Protein AF-A0A6B3IFT2-F1 (afdb_monomer)

pLDDT: mean 95.87, std 3.56, range [61.88, 98.75]

Foldseek 3Di:
DPDPQDAQVVPVVVCCVVCVVVVVPDDDDDGAFQLHDPNVNQDQDDPVLVLVLLQQDPDDPDPVSVVVNVVSVVNSVVSSCVRPVVRVVQRDLLNSLVVVVVVCVVVPHQADAEEAEDVRQVSVVSNCVVCVSRHDHYHYYNHDDPVDDPVRSVVVVVVVLVVLLLVLLQVLLVCPPVQLADDNHSVRSVVSVVVLLVVLCVPWFDEPDNHTCHSSNLVVVSSVLSVDPVSSVVNSVQSNCVVVRYNHD

Mean predicted aligned error: 3.5 Å

Structure (mmCIF, N/CA/C/O backbone):
data_AF-A0A6B3IFT2-F1
#
_entry.id   AF-A0A6B3IFT2-F1
#
loop_
_atom_site.group_PDB
_atom_site.id
_atom_site.type_symbol
_atom_site.label_atom_id
_atom_site.label_alt_id
_atom_site.label_comp_id
_atom_site.label_asym_id
_atom_site.label_entity_id
_atom_site.label_seq_id
_atom_site.pdbx_PDB_ins_code
_atom_site.Cartn_x
_atom_site.Cartn_y
_atom_site.Cartn_z
_atom_site.occupancy
_atom_site.B_iso_or_equiv
_atom_site.auth_seq_id
_atom_site.auth_comp_id
_atom_site.auth_asym_id
_atom_site.auth_atom_id
_atom_site.pdbx_PDB_model_num
ATOM 1 N N . PHE A 1 1 ? -11.058 -3.572 6.715 1.00 61.88 1 PHE A N 1
ATOM 2 C CA . PHE A 1 1 ? -9.726 -4.113 6.366 1.00 61.88 1 PHE A CA 1
ATOM 3 C C . PHE A 1 1 ? -8.811 -2.958 5.957 1.00 61.88 1 PHE A C 1
ATOM 5 O O . PHE A 1 1 ? -9.293 -1.832 5.959 1.00 61.88 1 PHE A O 1
ATOM 12 N N . GLY A 1 2 ? -7.512 -3.203 5.754 1.00 78.44 2 GLY A N 1
ATOM 13 C CA . GLY A 1 2 ? -6.468 -2.170 5.669 1.00 78.44 2 GLY A CA 1
ATOM 14 C C . GLY A 1 2 ? -6.293 -1.481 4.311 1.00 78.44 2 GLY A C 1
ATOM 15 O O . GLY A 1 2 ? -7.005 -1.760 3.357 1.00 78.44 2 GLY A O 1
ATOM 16 N N . GLY A 1 3 ? -5.317 -0.579 4.277 1.00 81.50 3 GLY A N 1
ATOM 17 C CA . GLY A 1 3 ? -4.906 0.274 3.167 1.00 81.50 3 GLY A CA 1
ATOM 18 C C . GLY A 1 3 ? -3.722 1.120 3.654 1.00 81.50 3 GLY A C 1
ATOM 19 O O . GLY A 1 3 ? -2.591 0.694 3.437 1.00 81.50 3 GLY A O 1
ATOM 20 N N . PRO A 1 4 ? -3.949 2.190 4.454 1.00 91.62 4 PRO A N 1
ATOM 21 C CA . PRO A 1 4 ? -5.235 2.818 4.821 1.00 91.62 4 PRO A CA 1
ATOM 22 C C . PRO A 1 4 ? -5.992 3.410 3.616 1.00 91.62 4 PRO A C 1
ATOM 24 O O . PRO A 1 4 ? -5.466 3.447 2.514 1.00 91.62 4 PRO A O 1
ATOM 27 N N . GLY A 1 5 ? -7.247 3.837 3.814 1.00 93.69 5 GLY A N 1
ATOM 28 C CA . GLY A 1 5 ? -8.069 4.466 2.762 1.00 93.69 5 GLY A CA 1
ATOM 29 C C . GLY A 1 5 ? -9.010 3.523 1.997 1.00 93.69 5 GLY A C 1
ATOM 30 O O . GLY A 1 5 ? -9.884 3.986 1.272 1.00 93.69 5 GLY A O 1
ATOM 31 N N . ALA A 1 6 ? -8.905 2.206 2.196 1.00 93.94 6 ALA A N 1
ATOM 32 C CA . ALA A 1 6 ? -9.818 1.245 1.581 1.00 93.94 6 ALA A CA 1
ATOM 33 C C . ALA A 1 6 ? -11.180 1.194 2.301 1.00 93.94 6 ALA A C 1
ATOM 35 O O . ALA A 1 6 ? -11.255 1.160 3.533 1.00 93.94 6 ALA A O 1
ATOM 36 N N . SER A 1 7 ? -12.268 1.113 1.529 1.00 95.88 7 SER A N 1
ATOM 37 C CA . SER A 1 7 ? -13.627 0.975 2.067 1.00 95.88 7 SER A CA 1
ATOM 38 C C . SER A 1 7 ? -13.875 -0.439 2.595 1.00 95.88 7 SER A C 1
ATOM 40 O O . SER A 1 7 ? -13.944 -1.406 1.831 1.00 95.88 7 SER A O 1
ATOM 42 N N . GLY A 1 8 ? -14.084 -0.576 3.906 1.00 94.69 8 GLY A N 1
ATOM 43 C CA . GLY A 1 8 ? -14.495 -1.847 4.502 1.00 94.69 8 GLY A CA 1
ATOM 44 C C . GLY A 1 8 ? -15.898 -2.270 4.064 1.00 94.69 8 GLY A C 1
ATOM 45 O O . GLY A 1 8 ? -16.152 -3.464 3.895 1.00 94.69 8 GLY A O 1
ATOM 46 N N . VAL A 1 9 ? -16.785 -1.299 3.813 1.00 95.38 9 VAL A N 1
ATOM 47 C CA . VAL A 1 9 ? -18.158 -1.544 3.341 1.00 95.38 9 VAL A CA 1
ATOM 48 C C . VAL A 1 9 ? -18.167 -2.137 1.933 1.00 95.38 9 VAL A C 1
ATOM 50 O O . VAL A 1 9 ? -18.918 -3.078 1.681 1.00 95.38 9 VAL A O 1
ATOM 53 N N . ALA A 1 10 ? -17.336 -1.620 1.026 1.00 93.50 10 ALA A N 1
ATOM 54 C CA . ALA A 1 10 ? -17.212 -2.155 -0.328 1.00 93.50 10 ALA A CA 1
ATOM 55 C C . ALA A 1 10 ? -16.459 -3.496 -0.358 1.00 93.50 10 ALA A C 1
ATOM 57 O O . ALA A 1 10 ? -16.776 -4.357 -1.174 1.00 93.50 10 ALA A O 1
ATOM 58 N N . THR A 1 11 ? -15.498 -3.687 0.551 1.00 92.69 11 THR A N 1
ATOM 59 C CA . THR A 1 11 ? -14.609 -4.859 0.555 1.00 92.69 11 THR A CA 1
ATOM 60 C C . THR A 1 11 ? -15.250 -6.110 1.161 1.00 92.69 11 THR A C 1
ATOM 62 O O . THR A 1 11 ? -15.138 -7.191 0.589 1.00 92.69 11 THR A O 1
ATOM 65 N N . LEU A 1 12 ? -15.928 -6.010 2.315 1.00 94.25 12 LEU A N 1
ATOM 66 C CA . LEU A 1 12 ? -16.431 -7.190 3.041 1.00 94.25 12 LEU A CA 1
ATOM 67 C C . LEU A 1 12 ? -17.325 -8.125 2.193 1.00 94.25 12 LEU A C 1
ATOM 69 O O . LEU A 1 12 ? -17.160 -9.340 2.320 1.00 94.25 12 LEU A O 1
ATOM 73 N N . PRO A 1 13 ? -18.234 -7.630 1.325 1.00 93.44 13 PRO A N 1
ATOM 74 C CA . PRO A 1 13 ? -19.065 -8.499 0.492 1.00 93.44 13 PRO A CA 1
ATOM 75 C C . PRO A 1 13 ? -18.273 -9.454 -0.411 1.00 93.44 13 PRO A C 1
ATOM 77 O O . PRO A 1 13 ? -18.726 -10.580 -0.618 1.00 93.44 13 PRO A O 1
ATOM 80 N N . ALA A 1 14 ? -17.095 -9.049 -0.900 1.00 90.69 14 ALA A N 1
ATOM 81 C CA . ALA A 1 14 ? -16.255 -9.881 -1.766 1.00 90.69 14 ALA A CA 1
ATOM 82 C C . ALA A 1 14 ? -15.732 -11.142 -1.051 1.00 90.69 14 ALA A C 1
ATOM 84 O O . ALA A 1 14 ? -15.606 -12.190 -1.673 1.00 90.69 14 ALA A O 1
ATOM 85 N N . PHE A 1 15 ? -15.532 -11.071 0.269 1.00 88.50 15 PHE A N 1
ATOM 86 C CA . PHE A 1 15 ? -15.074 -12.188 1.108 1.00 88.50 15 PHE A CA 1
ATOM 87 C C . PHE A 1 15 ? -16.223 -12.955 1.781 1.00 88.50 15 PHE A C 1
ATOM 89 O O . PHE A 1 15 ? -16.009 -13.799 2.654 1.00 88.50 15 PHE A O 1
ATOM 96 N N . GLY A 1 16 ? -17.476 -12.665 1.414 1.00 88.19 16 GLY A N 1
ATOM 97 C CA . GLY A 1 16 ? -18.647 -13.242 2.073 1.00 88.19 16 GLY A CA 1
ATOM 98 C C . GLY A 1 16 ? -18.699 -14.774 2.018 1.00 88.19 16 GLY A C 1
ATOM 99 O O . GLY A 1 16 ? -19.209 -15.375 2.965 1.00 88.19 16 GLY A O 1
ATOM 100 N N . ALA A 1 17 ? -18.161 -15.369 0.943 1.00 91.81 17 ALA A N 1
ATOM 101 C CA . ALA A 1 17 ? -18.040 -16.817 0.745 1.00 91.81 17 ALA A CA 1
ATOM 102 C C . ALA A 1 17 ? -16.951 -17.450 1.640 1.00 91.81 17 ALA A C 1
ATOM 104 O O . ALA A 1 17 ? -17.133 -18.515 2.234 1.00 91.81 17 ALA A O 1
ATOM 105 N N . ASP A 1 18 ? -15.817 -16.765 1.788 1.00 91.81 18 ASP A N 1
ATOM 106 C CA . ASP A 1 18 ? -14.693 -17.240 2.603 1.00 91.81 18 ASP A CA 1
ATOM 107 C C . ASP A 1 18 ? -15.045 -17.250 4.098 1.00 91.81 18 ASP A C 1
ATOM 109 O O . ASP A 1 18 ? -14.542 -18.060 4.882 1.00 91.81 18 ASP A O 1
ATOM 113 N N . TYR A 1 19 ? -15.979 -16.384 4.503 1.00 92.38 19 TYR A N 1
ATOM 114 C CA . TYR A 1 19 ? -16.437 -16.249 5.886 1.00 92.38 19 TYR A CA 1
ATOM 115 C C . TYR A 1 19 ? -17.746 -16.990 6.188 1.00 92.38 19 TYR A C 1
ATOM 117 O O . TYR A 1 19 ? -18.346 -16.780 7.247 1.00 92.38 19 TYR A O 1
ATOM 125 N N . ASP A 1 20 ? -18.155 -17.930 5.331 1.00 93.56 20 ASP A N 1
ATOM 126 C CA . ASP A 1 20 ? -19.388 -18.716 5.461 1.00 93.56 20 ASP A CA 1
ATOM 127 C C . ASP A 1 20 ? -19.574 -19.363 6.825 1.00 93.56 20 ASP A C 1
ATOM 129 O O . ASP A 1 20 ? -20.655 -19.344 7.417 1.00 93.56 20 ASP A O 1
ATOM 133 N N . LYS A 1 21 ? -18.492 -19.945 7.333 1.00 94.56 21 LYS A N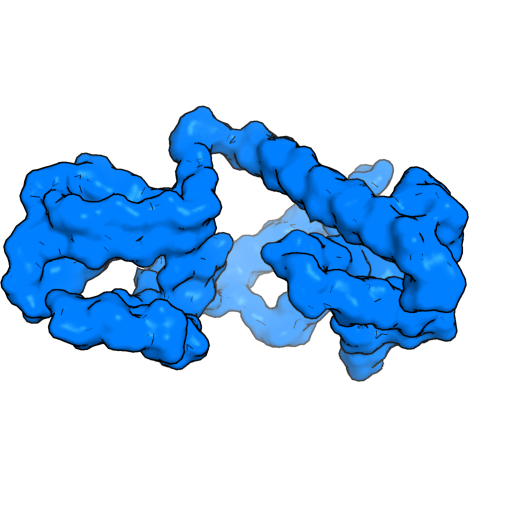 1
ATOM 134 C CA . LYS A 1 21 ? -18.488 -20.606 8.633 1.00 94.56 21 LYS A CA 1
ATOM 135 C C . LYS A 1 21 ? -18.495 -19.589 9.768 1.00 94.56 21 LYS A C 1
ATOM 137 O O . LYS A 1 21 ? -19.128 -19.836 10.794 1.00 94.56 21 LYS A O 1
ATOM 142 N N . LEU A 1 22 ? -17.824 -18.451 9.590 1.00 91.94 22 LEU A N 1
ATOM 143 C CA . LEU A 1 22 ? -17.740 -17.398 10.598 1.00 91.94 22 LEU A CA 1
ATOM 144 C C . LEU A 1 22 ? -19.111 -16.755 10.830 1.00 91.94 22 LEU A C 1
ATOM 146 O O . LEU A 1 22 ? -19.528 -16.637 11.985 1.00 91.94 22 LEU A O 1
ATOM 150 N N . ARG A 1 23 ? -19.868 -16.482 9.757 1.00 92.25 23 ARG A N 1
ATOM 151 C CA . ARG A 1 23 ? -21.226 -15.919 9.861 1.00 92.25 23 ARG A CA 1
ATOM 152 C C . ARG A 1 23 ? -22.250 -16.813 10.561 1.00 92.25 23 ARG A C 1
ATOM 154 O O . ARG A 1 23 ? -23.329 -16.359 10.908 1.00 92.25 23 ARG A O 1
ATOM 161 N N . THR A 1 24 ? -21.936 -18.091 10.796 1.00 95.75 24 THR A N 1
ATOM 162 C CA . THR A 1 24 ? -22.809 -18.959 11.610 1.00 95.75 24 THR A CA 1
ATOM 163 C C . THR A 1 24 ? -22.757 -18.622 13.102 1.00 95.75 24 THR A C 1
ATOM 165 O O . THR A 1 24 ? -23.597 -19.100 13.863 1.00 95.75 24 THR A O 1
ATOM 168 N N . ARG A 1 25 ? -21.751 -17.852 13.541 1.00 95.06 25 ARG A N 1
ATOM 169 C CA . ARG A 1 25 ? -21.481 -17.550 14.957 1.00 95.06 25 ARG A CA 1
ATOM 170 C C . ARG A 1 25 ? -21.298 -16.066 15.259 1.00 95.06 25 ARG A C 1
ATOM 172 O O . ARG A 1 25 ? -21.384 -15.717 16.432 1.00 95.06 25 ARG A O 1
ATOM 179 N N . TYR A 1 26 ? -21.016 -15.249 14.249 1.00 94.56 26 TYR A N 1
ATOM 180 C CA . TYR A 1 26 ? -20.799 -13.813 14.377 1.00 94.56 26 TYR A CA 1
ATOM 181 C C . TYR A 1 26 ? -21.566 -13.073 13.294 1.00 94.56 26 TYR A C 1
ATOM 183 O O . TYR A 1 26 ? -21.616 -13.535 12.154 1.00 94.56 26 TYR A O 1
ATOM 191 N N . ASP A 1 27 ? -22.057 -11.889 13.629 1.00 95.38 27 ASP A N 1
ATOM 192 C CA . ASP A 1 27 ? -22.437 -10.920 12.614 1.00 95.38 27 ASP A CA 1
ATOM 193 C C . ASP A 1 27 ? -21.157 -10.370 11.975 1.00 95.38 27 ASP A C 1
ATOM 195 O O . ASP A 1 27 ? -20.216 -9.968 12.665 1.00 95.38 27 ASP A O 1
ATOM 199 N N . LEU A 1 28 ? -21.088 -10.394 10.644 1.00 95.06 28 LEU A N 1
ATOM 200 C CA . LEU A 1 28 ? -19.948 -9.842 9.917 1.00 95.06 28 LEU A CA 1
ATOM 201 C C . LEU A 1 28 ? -20.186 -8.350 9.704 1.00 95.06 28 LEU A C 1
ATOM 203 O O . LEU A 1 28 ? -21.029 -7.960 8.898 1.00 95.06 28 LEU A O 1
ATOM 207 N N . VAL A 1 29 ? -19.433 -7.525 10.427 1.00 95.75 29 VAL A N 1
ATOM 208 C CA . VAL A 1 29 ? -19.540 -6.067 10.360 1.00 95.75 29 VAL A CA 1
ATOM 209 C C . VAL A 1 29 ? -18.222 -5.480 9.874 1.00 95.75 29 VAL A C 1
ATOM 211 O O . VAL A 1 29 ? -17.152 -5.782 10.399 1.00 95.75 29 VAL A O 1
ATOM 214 N N . SER A 1 30 ? -18.307 -4.606 8.874 1.00 95.44 30 SER A N 1
ATOM 215 C CA . SER A 1 30 ? -17.214 -3.729 8.464 1.00 95.44 30 SER A CA 1
ATOM 216 C C . SER A 1 30 ? -17.717 -2.296 8.359 1.00 95.44 30 SER A C 1
ATOM 218 O O . SER A 1 30 ? -18.921 -2.045 8.409 1.00 95.44 30 SER A O 1
ATOM 220 N N . PHE A 1 31 ? -16.791 -1.356 8.239 1.00 96.69 31 PHE A N 1
ATOM 221 C CA . PHE A 1 31 ? -17.087 0.065 8.156 1.00 96.69 31 PHE A CA 1
ATOM 222 C C . PHE A 1 31 ? -16.043 0.774 7.306 1.00 96.69 31 PHE A C 1
ATOM 224 O O . PHE A 1 31 ? -14.942 0.260 7.095 1.00 96.69 31 PHE A O 1
ATOM 231 N N . ASP A 1 32 ? -16.405 1.967 6.855 1.00 97.69 32 ASP A N 1
ATOM 232 C CA . ASP A 1 32 ? -15.457 2.919 6.304 1.00 97.69 32 ASP A CA 1
ATOM 233 C C . ASP A 1 32 ? -14.969 3.799 7.463 1.00 97.69 32 ASP A C 1
ATOM 235 O O . ASP A 1 32 ? -15.806 4.442 8.113 1.00 97.69 32 ASP A O 1
ATOM 239 N N . PRO A 1 33 ? -13.661 3.814 7.787 1.00 97.25 33 PRO A N 1
ATOM 240 C CA . PRO A 1 33 ? -13.129 4.732 8.787 1.00 97.25 33 PRO A CA 1
ATOM 241 C C . PRO A 1 33 ? -13.455 6.189 8.450 1.00 97.25 33 PRO A C 1
ATOM 243 O O . PRO A 1 33 ? -13.690 6.536 7.297 1.00 97.25 33 PRO A O 1
ATOM 246 N N . ARG A 1 34 ? -13.453 7.063 9.458 1.00 96.38 34 ARG A N 1
ATOM 247 C CA . ARG A 1 34 ? -13.548 8.516 9.245 1.00 96.38 34 ARG A CA 1
ATOM 248 C C . ARG A 1 34 ? -12.572 8.976 8.149 1.00 96.38 34 ARG A C 1
ATOM 250 O O . ARG A 1 34 ? -11.408 8.577 8.173 1.00 96.38 34 ARG A O 1
ATOM 257 N N . GLY A 1 35 ? -13.027 9.803 7.212 1.00 95.75 35 GLY A N 1
ATOM 258 C CA . GLY A 1 35 ? -12.186 10.239 6.094 1.00 95.75 35 GLY A CA 1
ATOM 259 C C . GLY A 1 35 ? -12.080 9.231 4.946 1.00 95.75 35 GLY A C 1
ATOM 260 O O . GLY A 1 35 ? -11.260 9.431 4.055 1.00 95.75 35 GLY A O 1
ATOM 261 N N . VAL A 1 36 ? -12.868 8.148 4.947 1.00 96.88 36 VAL A N 1
ATOM 262 C CA . VAL A 1 36 ? -12.817 7.086 3.929 1.00 96.88 36 VAL A CA 1
ATOM 263 C C . VAL A 1 36 ? -14.197 6.828 3.341 1.00 96.88 36 VAL A C 1
ATOM 265 O O . VAL A 1 36 ? -15.182 6.733 4.071 1.00 96.88 36 VAL A O 1
ATOM 268 N N . GLY A 1 37 ? -14.257 6.636 2.020 1.00 93.06 37 GLY A N 1
ATOM 269 C CA . GLY A 1 37 ? -15.443 6.145 1.322 1.00 93.06 37 GLY A CA 1
ATOM 270 C C . GLY A 1 37 ? -16.704 6.929 1.683 1.00 93.06 37 GLY A C 1
ATOM 271 O O . GLY A 1 37 ? -16.794 8.135 1.460 1.00 93.06 37 GLY A O 1
ATOM 272 N N . ARG A 1 38 ? -17.693 6.242 2.261 1.00 94.19 38 ARG A N 1
ATOM 273 C CA . ARG A 1 38 ? -18.986 6.851 2.622 1.00 94.19 38 ARG A CA 1
ATOM 274 C C . ARG A 1 38 ? -18.963 7.636 3.938 1.00 94.19 38 ARG A C 1
ATOM 276 O O . ARG A 1 38 ? -19.971 8.252 4.275 1.00 94.19 38 ARG A O 1
ATOM 283 N N . SER A 1 39 ? -17.851 7.627 4.667 1.00 95.50 39 SER A N 1
ATOM 284 C CA . SER A 1 39 ? -17.654 8.320 5.947 1.00 95.50 39 SER A CA 1
ATOM 285 C C . SER A 1 39 ? -16.927 9.655 5.754 1.00 95.50 39 SER A C 1
ATOM 287 O O . SER A 1 39 ? -15.908 9.900 6.402 1.00 95.50 39 SER A O 1
ATOM 289 N N . GLU A 1 40 ? -17.455 10.488 4.847 1.00 89.94 40 GLU A N 1
ATOM 290 C CA . GLU A 1 40 ? -16.878 11.783 4.442 1.00 89.94 40 GLU A CA 1
ATOM 291 C C . GLU A 1 40 ? -15.415 11.634 3.988 1.00 89.94 40 GLU A C 1
ATOM 293 O O . GLU A 1 40 ? -14.491 12.051 4.681 1.00 89.94 40 GLU A O 1
ATOM 298 N N . GLY A 1 41 ? -15.213 10.967 2.843 1.00 88.00 41 GLY A N 1
ATOM 299 C CA . GLY A 1 41 ? -13.896 10.742 2.241 1.00 88.00 41 GLY A CA 1
ATOM 300 C C . GLY A 1 41 ? -13.038 12.009 2.149 1.00 88.00 41 GLY A C 1
ATOM 301 O O . GLY A 1 41 ? -13.538 13.072 1.787 1.00 88.00 41 GLY A O 1
ATOM 302 N N . VAL A 1 42 ? -11.748 11.892 2.477 1.00 96.06 42 VAL A N 1
ATOM 303 C CA . VAL A 1 42 ? -10.770 12.961 2.225 1.00 96.06 42 VAL A CA 1
ATOM 304 C C . VAL A 1 42 ? -10.570 13.089 0.719 1.00 96.06 42 VAL A C 1
ATOM 306 O O . VAL A 1 42 ? -10.165 12.132 0.066 1.00 96.06 42 VAL A O 1
ATOM 309 N N . GLU A 1 43 ? -10.806 14.287 0.195 1.00 95.06 43 GLU A N 1
ATOM 310 C CA . GLU A 1 43 ? -10.690 14.611 -1.225 1.00 95.06 43 GLU A CA 1
ATOM 311 C C . GLU A 1 43 ? -9.570 15.636 -1.394 1.00 95.06 43 GLU A C 1
ATOM 313 O O . GLU A 1 43 ? -9.666 16.768 -0.916 1.00 95.06 43 GLU A O 1
ATOM 318 N N . CYS A 1 44 ? -8.482 15.243 -2.052 1.00 96.31 44 CYS A N 1
ATOM 319 C CA . CYS A 1 44 ? -7.322 16.113 -2.233 1.00 96.31 44 CYS A CA 1
ATOM 320 C C . CYS A 1 44 ? -7.299 16.771 -3.604 1.00 96.31 44 CYS A C 1
ATOM 322 O O . CYS A 1 44 ? -7.204 17.994 -3.687 1.00 96.31 44 CYS A O 1
ATOM 324 N N . ALA A 1 45 ? -7.414 15.974 -4.659 1.00 95.62 45 ALA A N 1
ATOM 325 C CA . ALA A 1 45 ? -7.238 16.395 -6.037 1.00 95.62 45 ALA A CA 1
ATOM 326 C C . ALA A 1 45 ? -8.263 15.679 -6.926 1.00 95.62 45 ALA A C 1
ATOM 328 O O . ALA A 1 45 ? -8.783 14.636 -6.533 1.00 95.62 45 ALA A O 1
ATOM 329 N N . ASP A 1 46 ? -8.578 16.256 -8.084 1.00 94.88 46 ASP A N 1
ATOM 330 C CA . ASP A 1 46 ? -9.418 15.589 -9.084 1.00 94.88 46 ASP A CA 1
ATOM 331 C C . ASP A 1 46 ? -8.632 14.535 -9.889 1.00 94.88 46 ASP A C 1
ATOM 333 O O . ASP A 1 46 ? -7.408 14.440 -9.786 1.00 94.88 46 ASP A O 1
ATOM 337 N N . ASP A 1 47 ? -9.341 13.742 -10.696 1.00 93.88 47 ASP A N 1
ATOM 338 C CA . ASP A 1 47 ? -8.752 12.633 -11.459 1.00 93.88 47 ASP A CA 1
ATOM 339 C C . ASP A 1 47 ? -7.597 13.085 -12.368 1.00 93.88 47 ASP A C 1
ATOM 341 O O . ASP A 1 47 ? -6.566 12.423 -12.433 1.00 93.88 47 ASP A O 1
ATOM 345 N N . ALA A 1 48 ? -7.726 14.243 -13.025 1.00 92.25 48 ALA A N 1
ATOM 346 C CA . ALA A 1 48 ? -6.691 14.752 -13.925 1.00 92.25 48 ALA A CA 1
ATOM 347 C C . ALA A 1 48 ? -5.433 15.188 -13.159 1.00 92.25 48 ALA A C 1
ATOM 349 O O . ALA A 1 48 ? -4.311 15.015 -13.635 1.00 92.25 48 ALA A O 1
ATOM 350 N N . GLN A 1 49 ? -5.611 15.754 -11.966 1.00 93.62 49 GLN A N 1
ATOM 351 C CA . GLN A 1 49 ? -4.504 16.096 -11.078 1.00 93.62 49 GLN A CA 1
ATOM 352 C C . GLN A 1 49 ? -3.813 14.848 -10.519 1.00 93.62 49 GLN A C 1
ATOM 354 O O . GLN A 1 49 ? -2.589 14.842 -10.406 1.00 93.62 49 GLN A O 1
ATOM 359 N N . LEU A 1 50 ? -4.571 13.799 -10.184 1.00 93.62 50 LEU A N 1
ATOM 360 C CA . LEU A 1 50 ? -4.012 12.524 -9.729 1.00 93.62 50 LEU A CA 1
ATOM 361 C C . LEU A 1 50 ? -3.259 11.802 -10.851 1.00 93.62 50 LEU A C 1
ATOM 363 O O . LEU A 1 50 ? -2.159 11.317 -10.613 1.00 93.62 50 LEU A O 1
ATOM 367 N N . ASP A 1 51 ? -3.794 11.789 -12.073 1.00 92.31 51 ASP A N 1
ATOM 368 C CA . ASP A 1 51 ? -3.114 11.211 -13.237 1.00 92.31 51 ASP A CA 1
ATOM 369 C C . ASP A 1 51 ? -1.767 11.893 -13.510 1.00 92.31 51 ASP A C 1
ATOM 371 O O . ASP A 1 51 ? -0.798 11.216 -13.854 1.00 92.31 51 ASP A O 1
ATOM 375 N N . ALA A 1 52 ? -1.693 13.219 -13.350 1.00 90.44 52 ALA A N 1
ATOM 376 C CA . ALA A 1 52 ? -0.438 13.956 -13.468 1.00 90.44 52 ALA A CA 1
ATOM 377 C C . ALA A 1 52 ? 0.532 13.603 -12.330 1.00 90.44 52 ALA A C 1
ATOM 379 O O . ALA A 1 52 ? 1.689 13.300 -12.598 1.00 90.44 52 ALA A O 1
ATOM 380 N N . LEU A 1 53 ? 0.046 13.575 -11.083 1.00 92.00 53 LEU A N 1
ATOM 381 C CA . LEU A 1 53 ? 0.848 13.238 -9.903 1.00 92.00 53 LEU A CA 1
ATOM 382 C C . LEU A 1 53 ? 1.444 11.826 -9.988 1.00 92.00 53 LEU A C 1
ATOM 384 O O . LEU A 1 53 ? 2.601 11.625 -9.642 1.00 92.00 53 LEU A O 1
ATOM 388 N N . TYR A 1 54 ? 0.673 10.837 -10.444 1.00 91.06 54 TYR A N 1
ATOM 389 C CA . TYR A 1 54 ? 1.147 9.453 -10.561 1.00 91.06 54 TYR A CA 1
ATOM 390 C C . TYR A 1 54 ? 2.116 9.227 -11.727 1.00 91.06 54 TYR A C 1
ATOM 392 O O . TYR A 1 54 ? 2.811 8.213 -11.748 1.00 91.06 54 TYR A O 1
ATOM 400 N N . GLN A 1 55 ? 2.166 10.153 -12.686 1.00 89.88 55 GLN A N 1
ATOM 401 C CA . GLN A 1 55 ? 3.146 10.144 -13.771 1.00 89.88 55 GLN A CA 1
ATOM 402 C C . GLN A 1 55 ? 4.441 10.880 -13.413 1.00 89.88 55 GLN A C 1
ATOM 404 O O . GLN A 1 55 ? 5.397 10.778 -14.181 1.00 89.88 55 GLN A O 1
ATOM 409 N N . GLU A 1 56 ? 4.494 11.593 -12.280 1.00 90.69 56 GLU A N 1
ATOM 410 C CA . GLU A 1 56 ? 5.733 12.208 -11.800 1.00 90.69 56 GLU A CA 1
ATOM 411 C C . GLU A 1 56 ? 6.821 11.143 -11.589 1.00 90.69 56 GLU A C 1
ATOM 413 O O . GLU A 1 56 ? 6.562 9.990 -11.216 1.00 90.69 56 GLU A O 1
ATOM 418 N N . ASP A 1 57 ? 8.065 11.546 -11.828 1.00 91.06 57 ASP A N 1
ATOM 419 C CA . ASP A 1 57 ? 9.214 10.721 -11.499 1.00 91.06 57 ASP A CA 1
ATOM 420 C C . ASP A 1 57 ? 9.324 10.566 -9.974 1.00 91.06 57 ASP A C 1
ATOM 422 O O . ASP A 1 57 ? 9.398 11.541 -9.221 1.00 91.06 57 ASP A O 1
ATOM 426 N N . SER A 1 58 ? 9.278 9.314 -9.521 1.00 89.88 58 SER A N 1
ATOM 427 C CA . SER A 1 58 ? 9.342 8.938 -8.106 1.00 89.88 58 SER A CA 1
ATOM 428 C C . SER A 1 58 ? 10.742 8.506 -7.664 1.00 89.88 58 SER A C 1
ATOM 430 O O . SER A 1 58 ? 10.950 8.224 -6.479 1.00 89.88 58 SER A O 1
ATOM 432 N N . THR A 1 59 ? 11.702 8.499 -8.588 1.00 90.38 59 THR A N 1
ATOM 433 C CA . THR A 1 59 ? 13.110 8.151 -8.390 1.00 90.38 59 THR A CA 1
ATOM 434 C C . THR A 1 59 ? 14.017 9.281 -8.888 1.00 90.38 59 THR A C 1
ATOM 436 O O . THR A 1 59 ? 14.839 9.047 -9.762 1.00 90.38 59 THR A O 1
ATOM 439 N N . PRO A 1 60 ? 13.898 10.504 -8.327 1.00 91.44 60 PRO A N 1
ATOM 440 C CA . PRO A 1 60 ? 14.694 11.638 -8.782 1.00 91.44 60 PRO A CA 1
ATOM 441 C C . PRO A 1 60 ? 16.192 11.375 -8.585 1.00 91.44 60 PRO A C 1
ATOM 443 O O . PRO A 1 60 ? 16.652 11.171 -7.454 1.00 91.44 60 PRO A O 1
ATOM 446 N N . ASP A 1 61 ? 16.951 11.454 -9.672 1.00 92.38 61 ASP A N 1
ATOM 447 C CA . ASP A 1 61 ? 18.378 11.133 -9.733 1.00 92.38 61 ASP A CA 1
ATOM 448 C C . ASP A 1 61 ? 19.262 12.386 -9.806 1.00 92.38 61 ASP A C 1
ATOM 450 O O . ASP A 1 61 ? 20.485 12.324 -9.599 1.00 92.38 61 ASP A O 1
ATOM 454 N N . ASP A 1 62 ? 18.658 13.556 -10.036 1.00 94.31 62 ASP A N 1
ATOM 455 C CA . ASP A 1 62 ? 19.339 14.843 -9.972 1.00 94.31 62 ASP A CA 1
ATOM 456 C C . ASP A 1 62 ? 18.612 15.934 -9.158 1.00 94.31 62 ASP A C 1
ATOM 458 O O . ASP A 1 62 ? 17.492 15.802 -8.670 1.00 94.31 62 ASP A O 1
ATOM 462 N N . ALA A 1 63 ? 19.302 17.062 -8.964 1.00 96.81 63 ALA A N 1
ATOM 463 C CA . ALA A 1 63 ? 18.798 18.166 -8.148 1.00 96.81 63 ALA A CA 1
ATOM 464 C C . ALA A 1 63 ? 17.614 18.925 -8.782 1.00 96.81 63 ALA A C 1
ATOM 466 O O . ALA A 1 63 ? 16.915 19.666 -8.081 1.00 96.81 63 ALA A O 1
ATOM 467 N N . ALA A 1 64 ? 17.435 18.839 -10.101 1.00 95.38 64 ALA A N 1
ATOM 468 C CA . ALA A 1 64 ? 16.288 19.420 -10.786 1.00 95.38 64 ALA A CA 1
ATOM 469 C C . ALA A 1 64 ? 15.052 18.539 -10.579 1.00 95.38 64 ALA A C 1
ATOM 471 O O . ALA A 1 64 ? 14.021 19.073 -10.165 1.00 95.38 64 ALA A O 1
ATOM 472 N N . GLU A 1 65 ? 15.192 17.227 -10.756 1.00 93.94 65 GLU A N 1
ATOM 473 C CA . GLU A 1 65 ? 14.144 16.229 -10.503 1.00 93.94 65 GLU A CA 1
ATOM 474 C C . GLU A 1 65 ? 13.728 16.224 -9.029 1.00 93.94 65 GLU A C 1
ATOM 476 O O . GLU A 1 65 ? 12.543 16.329 -8.721 1.00 93.94 65 GLU A O 1
ATOM 481 N N . GLU A 1 66 ? 14.682 16.254 -8.089 1.00 96.31 66 GLU A N 1
ATOM 482 C CA . GLU A 1 66 ? 14.376 16.334 -6.651 1.00 96.31 66 GLU A CA 1
ATOM 483 C C . GLU A 1 66 ? 13.533 17.579 -6.336 1.00 96.31 66 GLU A C 1
ATOM 485 O O . GLU A 1 66 ? 12.573 17.543 -5.558 1.00 96.31 66 GLU A O 1
ATOM 490 N N . LYS A 1 67 ? 13.874 18.714 -6.955 1.00 96.19 67 LYS A N 1
ATOM 491 C CA . LYS A 1 67 ? 13.135 19.962 -6.766 1.00 96.19 67 LYS A CA 1
ATOM 492 C C . LYS A 1 67 ? 11.725 19.874 -7.349 1.00 96.19 67 LYS A C 1
ATOM 494 O O . LYS A 1 67 ? 10.810 20.434 -6.739 1.00 96.19 67 LYS A O 1
ATOM 499 N N . GLU A 1 68 ? 11.567 19.248 -8.509 1.00 94.38 68 GLU A N 1
ATOM 500 C CA . GLU A 1 68 ? 10.275 19.034 -9.162 1.00 94.38 68 GLU A CA 1
ATOM 501 C C . GLU A 1 68 ? 9.386 18.119 -8.321 1.00 94.38 68 GLU A C 1
ATOM 503 O O . GLU A 1 68 ? 8.315 18.558 -7.901 1.00 94.38 68 GLU A O 1
ATOM 508 N N . PHE A 1 69 ? 9.890 16.948 -7.929 1.00 94.75 69 PHE A N 1
ATOM 509 C CA . PHE A 1 69 ? 9.201 16.007 -7.048 1.00 94.75 69 PHE A CA 1
ATOM 510 C C . PHE A 1 69 ? 8.747 16.676 -5.742 1.00 94.75 69 PHE A C 1
ATOM 512 O O . PHE A 1 69 ? 7.572 16.654 -5.372 1.00 94.75 69 PHE A O 1
ATOM 519 N N . VAL A 1 70 ? 9.652 17.374 -5.044 1.00 96.00 70 VAL A N 1
ATOM 520 C CA . VAL A 1 70 ? 9.312 18.078 -3.793 1.00 96.00 70 VAL A CA 1
ATOM 521 C C . VAL A 1 70 ? 8.267 19.176 -4.018 1.00 96.00 70 VAL A C 1
ATOM 523 O O . VAL A 1 70 ? 7.486 19.480 -3.107 1.00 96.00 70 VAL A O 1
ATOM 526 N N . GLN A 1 71 ? 8.256 19.816 -5.187 1.00 95.69 71 GLN A N 1
ATOM 527 C CA . GLN A 1 71 ? 7.253 20.819 -5.523 1.00 95.69 71 GLN A CA 1
ATOM 528 C C . GLN A 1 71 ? 5.886 20.174 -5.794 1.00 95.69 71 GLN A C 1
ATOM 530 O O . GLN A 1 71 ? 4.910 20.634 -5.196 1.00 95.69 71 GLN A O 1
ATOM 535 N N . GLY A 1 72 ? 5.826 19.079 -6.558 1.00 94.69 72 GLY A N 1
ATOM 536 C CA . GLY A 1 72 ? 4.607 18.288 -6.781 1.00 94.69 72 GLY A CA 1
ATOM 537 C C . GLY A 1 72 ? 3.968 17.837 -5.466 1.00 94.69 72 GLY A C 1
ATOM 538 O O . GLY A 1 72 ? 2.795 18.115 -5.196 1.00 94.69 72 GLY A O 1
ATOM 539 N N . GLN A 1 73 ? 4.777 17.309 -4.539 1.00 95.94 73 GLN A N 1
ATOM 540 C CA . GLN A 1 73 ? 4.310 16.935 -3.197 1.00 95.94 73 GLN A CA 1
ATOM 541 C C . GLN A 1 73 ? 3.742 18.126 -2.404 1.00 95.94 73 GLN A C 1
ATOM 543 O O . GLN A 1 73 ? 2.722 18.001 -1.719 1.00 95.94 73 GLN A O 1
ATOM 548 N N . LYS A 1 74 ? 4.364 19.311 -2.475 1.00 96.75 74 LYS A N 1
ATOM 549 C CA . LYS A 1 74 ? 3.846 20.519 -1.800 1.00 96.75 74 LYS A CA 1
ATOM 550 C C . LYS A 1 74 ? 2.514 20.969 -2.380 1.00 96.75 74 LYS A C 1
ATOM 552 O O . LYS A 1 74 ? 1.640 21.382 -1.610 1.00 96.75 74 LYS A O 1
ATOM 557 N N . ASP A 1 75 ? 2.369 20.898 -3.695 1.00 96.00 75 ASP A N 1
ATOM 558 C CA . ASP A 1 75 ? 1.150 21.296 -4.388 1.00 96.00 75 ASP A CA 1
ATOM 559 C C . ASP A 1 75 ? 0.011 20.320 -4.068 1.00 96.00 75 ASP A C 1
ATOM 561 O O . ASP A 1 75 ? -1.075 20.758 -3.672 1.00 96.00 75 ASP A O 1
ATOM 565 N N . PHE A 1 76 ? 0.282 19.012 -4.053 1.00 96.81 76 PHE A N 1
ATOM 566 C CA . PHE A 1 76 ? -0.671 18.007 -3.578 1.00 96.81 76 PHE A CA 1
ATOM 567 C C . PHE A 1 76 ? -1.092 18.254 -2.118 1.00 96.81 76 PHE A C 1
ATOM 569 O O . PHE A 1 76 ? -2.281 18.357 -1.812 1.00 96.81 76 PHE A O 1
ATOM 576 N N . ILE A 1 77 ? -0.146 18.494 -1.204 1.00 96.88 77 ILE A N 1
ATOM 577 C CA . ILE A 1 77 ? -0.462 18.826 0.199 1.00 96.88 77 ILE A CA 1
ATOM 578 C C . ILE A 1 77 ? -1.325 20.096 0.305 1.00 96.88 77 ILE A C 1
ATOM 580 O O . ILE A 1 77 ? -2.211 20.185 1.164 1.00 96.88 77 ILE A O 1
ATOM 584 N N . ALA A 1 78 ? -1.070 21.107 -0.528 1.00 97.25 78 ALA A N 1
ATOM 585 C CA . ALA A 1 78 ? -1.852 22.339 -0.542 1.00 97.25 78 ALA A CA 1
ATOM 586 C C . ALA A 1 78 ? -3.294 22.097 -1.012 1.00 97.25 78 ALA A C 1
ATOM 588 O O . ALA A 1 78 ? -4.221 22.664 -0.424 1.00 97.25 78 ALA A O 1
ATOM 589 N N . THR A 1 79 ? -3.497 21.234 -2.012 1.00 97.12 79 THR A N 1
ATOM 590 C CA . THR A 1 79 ? -4.840 20.855 -2.482 1.00 97.12 79 THR A CA 1
ATOM 591 C C . THR A 1 79 ? -5.612 20.066 -1.421 1.00 97.12 79 THR A C 1
ATOM 593 O O . THR A 1 79 ? -6.723 20.477 -1.082 1.00 97.12 79 THR A O 1
ATOM 596 N N . CYS A 1 80 ? -4.990 19.087 -0.748 1.00 97.44 80 CYS A N 1
ATOM 597 C CA . CYS A 1 80 ? -5.587 18.409 0.415 1.00 97.44 80 CYS A CA 1
ATOM 598 C C . CYS A 1 80 ? -6.035 19.396 1.505 1.00 97.44 80 CYS A C 1
ATOM 600 O O . CYS A 1 80 ? -7.156 19.326 2.006 1.00 97.44 80 CYS A O 1
ATOM 602 N N . LYS A 1 81 ? -5.178 20.357 1.882 1.00 97.06 81 LYS A N 1
ATOM 603 C CA . LYS A 1 81 ? -5.516 21.362 2.909 1.00 97.06 81 LYS A CA 1
ATOM 604 C C . LYS A 1 81 ? -6.662 22.272 2.487 1.00 97.06 81 LYS A C 1
ATOM 606 O O . LYS A 1 81 ? -7.440 22.702 3.335 1.00 97.06 81 LYS A O 1
ATOM 611 N N . LYS A 1 82 ? -6.743 22.603 1.200 1.00 97.19 82 LYS A N 1
ATOM 612 C CA . LYS A 1 82 ? -7.815 23.433 0.651 1.00 97.19 82 LYS A CA 1
ATOM 613 C C . LYS A 1 82 ? -9.151 22.689 0.653 1.00 97.19 82 LYS A C 1
ATOM 615 O O . LYS A 1 82 ? -10.163 23.302 0.980 1.00 97.19 82 LYS A O 1
ATOM 620 N N . ASN A 1 83 ? -9.138 21.409 0.295 1.00 96.44 83 ASN A N 1
ATOM 621 C CA . ASN A 1 83 ? -10.345 20.640 0.009 1.00 96.44 83 ASN A CA 1
ATOM 622 C C . ASN A 1 83 ? -10.870 19.842 1.220 1.00 96.44 83 ASN A C 1
ATOM 624 O O . ASN A 1 83 ? -12.077 19.660 1.330 1.00 96.44 83 ASN A O 1
ATOM 628 N N . SER A 1 84 ? -10.007 19.440 2.161 1.0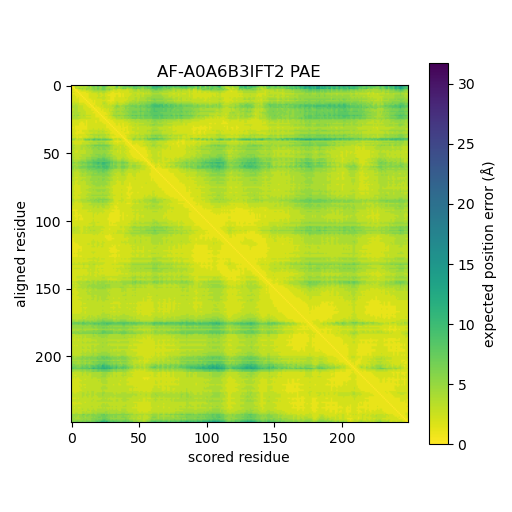0 96.81 84 SER A N 1
ATOM 629 C CA . SER A 1 84 ? -10.388 18.676 3.370 1.00 96.81 84 SER A CA 1
ATOM 630 C C . SER A 1 84 ? -9.706 19.165 4.657 1.00 96.81 84 SER A C 1
ATOM 632 O O . SER A 1 84 ? -9.578 18.438 5.641 1.00 96.81 84 SER A O 1
ATOM 634 N N . GLY A 1 85 ? -9.195 20.401 4.664 1.00 95.88 85 GLY A N 1
ATOM 635 C CA . GLY A 1 85 ? -8.421 20.957 5.780 1.00 95.88 85 GLY A CA 1
ATOM 636 C C . GLY A 1 85 ? -9.066 20.837 7.171 1.00 95.88 85 GLY A C 1
ATOM 637 O O . GLY A 1 85 ? -8.342 20.502 8.113 1.00 95.88 85 GLY A O 1
ATOM 638 N N . PRO A 1 86 ? -10.376 21.109 7.344 1.00 94.81 86 PRO A N 1
ATOM 639 C CA . PRO A 1 86 ? -11.056 20.946 8.631 1.00 94.81 86 PRO A CA 1
ATOM 640 C C . PRO A 1 86 ? -11.063 19.504 9.163 1.00 94.81 86 PRO A C 1
ATOM 642 O O . PRO A 1 86 ? -11.033 19.306 10.379 1.00 94.81 86 PRO A O 1
ATOM 645 N N . GLU A 1 87 ? -11.070 18.508 8.281 1.00 94.12 87 GLU A N 1
ATOM 646 C CA . GLU A 1 87 ? -11.182 17.088 8.614 1.00 94.12 87 GLU A CA 1
ATOM 647 C C . GLU A 1 87 ? -9.816 16.451 8.917 1.00 94.12 87 GLU A C 1
ATOM 649 O O . GLU A 1 87 ? -9.715 15.617 9.823 1.00 94.12 87 GLU A O 1
ATOM 654 N N . LEU A 1 88 ? -8.746 16.870 8.220 1.00 95.38 88 LEU A N 1
ATOM 655 C CA . LEU A 1 88 ? -7.402 16.264 8.304 1.00 95.38 88 LEU A CA 1
ATOM 656 C C . LEU A 1 88 ? -6.855 16.059 9.736 1.00 95.38 88 LEU A C 1
ATOM 658 O O . LEU A 1 88 ? -6.256 15.013 9.990 1.00 95.38 88 LEU A O 1
ATOM 662 N N . PRO A 1 89 ? -7.048 16.969 10.715 1.00 96.25 89 PRO A N 1
ATOM 663 C CA . PRO A 1 89 ? -6.573 16.744 12.084 1.00 96.25 89 PRO A CA 1
ATOM 664 C C . PRO A 1 89 ? -7.245 15.565 12.803 1.00 96.25 89 PRO A C 1
ATOM 666 O O . PRO A 1 89 ? -6.773 15.131 13.857 1.00 96.25 89 PRO A O 1
ATOM 669 N N . TYR A 1 90 ? -8.362 15.059 12.275 1.00 96.06 90 TYR A N 1
ATOM 670 C CA . TYR A 1 90 ? -9.221 14.105 12.962 1.00 96.06 90 TYR A CA 1
ATOM 671 C C . TYR A 1 90 ? -9.225 12.706 12.351 1.00 96.06 90 TYR A C 1
ATOM 673 O O . TYR A 1 90 ? -9.741 11.810 13.017 1.00 96.06 90 TYR A O 1
ATOM 681 N N . VAL A 1 91 ? -8.612 12.477 11.184 1.00 96.88 91 VAL A N 1
ATOM 682 C CA . VAL A 1 91 ? -8.666 11.190 10.449 1.00 96.88 91 VAL A CA 1
ATOM 683 C C . VAL A 1 91 ? -7.662 10.121 10.914 1.00 96.88 91 VAL A C 1
ATOM 685 O O . VAL A 1 91 ? -7.622 9.027 10.366 1.00 96.88 91 VAL A O 1
ATOM 688 N N . GLY A 1 92 ? -6.853 10.396 11.942 1.00 96.56 92 GLY A N 1
ATOM 689 C CA . GLY A 1 92 ? -5.812 9.465 12.404 1.00 96.56 92 GLY A CA 1
ATOM 690 C C . GLY A 1 92 ? -6.326 8.165 13.052 1.00 96.56 92 GLY A C 1
ATOM 6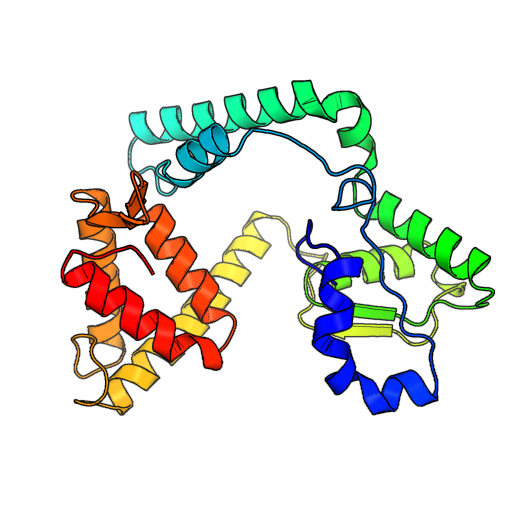91 O O . GLY A 1 92 ? -7.423 8.121 13.620 1.00 96.56 92 GLY A O 1
ATOM 692 N N . THR A 1 93 ? -5.475 7.128 13.068 1.00 97.69 93 THR A N 1
ATOM 693 C CA . THR A 1 93 ? -5.763 5.773 13.593 1.00 97.69 93 THR A CA 1
ATOM 694 C C . THR A 1 93 ? -6.378 5.786 14.998 1.00 97.69 93 THR A C 1
ATOM 696 O O . THR A 1 93 ? -7.370 5.110 15.259 1.00 97.69 93 THR A O 1
ATOM 699 N N . THR A 1 94 ? -5.848 6.607 15.911 1.00 97.81 94 THR A N 1
ATOM 700 C CA . THR A 1 94 ? -6.347 6.741 17.294 1.00 97.81 94 THR A CA 1
ATOM 701 C C . THR A 1 94 ? -7.813 7.162 17.350 1.00 97.81 94 THR A C 1
ATOM 703 O O . THR A 1 94 ? -8.565 6.729 18.220 1.00 97.81 94 THR A O 1
ATOM 706 N N . ASN A 1 95 ? -8.233 8.024 16.429 1.00 98.25 95 ASN A N 1
ATOM 707 C CA . ASN A 1 95 ? -9.601 8.505 16.355 1.00 98.25 95 ASN A CA 1
ATOM 708 C C . ASN A 1 95 ? -10.523 7.461 15.711 1.00 98.25 95 ASN A C 1
ATOM 710 O O . ASN A 1 95 ? -11.614 7.231 16.233 1.00 98.25 95 ASN A O 1
ATOM 714 N N . ALA A 1 96 ? -10.075 6.765 14.664 1.00 97.94 96 ALA A N 1
ATOM 715 C CA . ALA A 1 96 ? -10.806 5.626 14.102 1.00 97.94 96 ALA A CA 1
ATOM 716 C C . ALA A 1 96 ? -10.991 4.487 15.130 1.00 97.94 96 ALA A C 1
ATOM 718 O O . ALA A 1 96 ? -12.068 3.905 15.23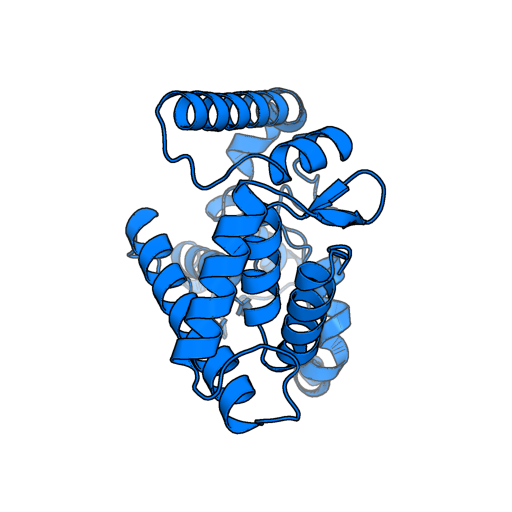3 1.00 97.94 96 ALA A O 1
ATOM 719 N N . ALA A 1 97 ? -9.991 4.222 15.975 1.00 98.56 97 ALA A N 1
ATOM 720 C CA . ALA A 1 97 ? -10.103 3.248 17.062 1.00 98.56 97 ALA A CA 1
ATOM 721 C C . ALA A 1 97 ? -11.162 3.646 18.112 1.00 98.56 97 ALA A C 1
ATOM 723 O O . ALA A 1 97 ? -11.833 2.785 18.677 1.00 98.56 97 ALA A O 1
ATOM 724 N N . ARG A 1 98 ? -11.369 4.944 18.366 1.00 98.69 98 ARG A N 1
ATOM 725 C CA . ARG A 1 98 ? -12.474 5.405 19.230 1.00 98.69 98 ARG A CA 1
ATOM 726 C C . ARG A 1 98 ? -13.840 5.182 18.584 1.00 98.69 98 ARG A C 1
ATOM 728 O O . ARG A 1 98 ? -14.779 4.834 19.296 1.00 98.69 98 ARG A O 1
ATOM 735 N N . ASP A 1 99 ? -13.942 5.306 17.260 1.00 98.38 99 ASP A N 1
ATOM 736 C CA . ASP A 1 99 ? -15.181 4.972 16.542 1.00 98.38 99 ASP A CA 1
ATOM 737 C C . ASP A 1 99 ? -15.496 3.483 16.646 1.00 98.38 99 ASP A C 1
ATOM 739 O O . ASP A 1 99 ? -16.652 3.120 16.842 1.00 98.38 99 ASP A O 1
ATOM 743 N N . MET A 1 100 ? -14.478 2.617 16.607 1.00 98.62 100 MET A N 1
ATOM 744 C CA . MET A 1 100 ? -14.668 1.180 16.822 1.00 98.62 100 MET A CA 1
ATOM 745 C C . MET A 1 100 ? -15.267 0.873 18.200 1.00 98.62 100 MET A C 1
ATOM 747 O O . MET A 1 100 ? -16.088 -0.038 18.307 1.00 98.62 100 MET A O 1
ATOM 751 N N . ASP A 1 101 ? -14.915 1.622 19.255 1.00 98.75 101 ASP A N 1
ATOM 752 C CA . ASP A 1 101 ? -15.525 1.406 20.578 1.00 98.75 101 ASP A CA 1
ATOM 753 C C . ASP A 1 101 ? -16.982 1.872 20.627 1.00 98.75 101 ASP A C 1
ATOM 755 O O . ASP A 1 101 ? -17.836 1.187 21.200 1.00 98.75 101 ASP A O 1
ATOM 759 N N . LEU A 1 102 ? -17.284 2.999 19.973 1.00 98.31 102 LEU A N 1
ATOM 760 C CA . LEU A 1 102 ? -18.660 3.452 19.797 1.00 98.31 102 LEU A CA 1
ATOM 761 C C . LEU A 1 102 ? -19.472 2.403 19.032 1.00 98.31 102 LEU A C 1
ATOM 763 O O . LEU A 1 102 ? -20.533 2.000 19.508 1.00 98.31 102 LEU A O 1
ATOM 767 N N . MET A 1 103 ? -18.959 1.904 17.907 1.00 97.88 103 MET A N 1
ATOM 768 C CA . MET A 1 103 ? -19.602 0.854 17.116 1.00 97.88 103 MET A CA 1
ATOM 769 C C . MET A 1 103 ? -19.851 -0.404 17.945 1.00 97.88 103 MET A C 1
ATOM 771 O O . MET A 1 103 ? -20.986 -0.872 17.987 1.00 97.88 103 MET A O 1
ATOM 775 N N . ARG A 1 104 ? -18.835 -0.910 18.660 1.00 98.50 104 ARG A N 1
ATOM 776 C CA . ARG A 1 104 ? -18.981 -2.042 19.589 1.00 98.50 104 ARG A CA 1
ATOM 777 C C . ARG A 1 104 ? -20.148 -1.801 20.551 1.00 98.50 104 ARG A C 1
ATOM 779 O O . ARG A 1 104 ? -20.998 -2.669 20.719 1.00 98.50 104 ARG A O 1
ATOM 786 N N . SER A 1 105 ? -20.198 -0.618 21.169 1.00 98.06 105 SER A N 1
ATOM 787 C CA . SER A 1 105 ? -21.248 -0.281 22.136 1.00 98.06 105 SER A CA 1
ATOM 788 C C . SER A 1 105 ? -22.648 -0.219 21.516 1.00 98.06 105 SER A C 1
ATOM 790 O O . SER A 1 105 ? -23.596 -0.708 22.124 1.00 98.06 105 SER A O 1
ATOM 792 N N . VAL A 1 106 ? -22.780 0.332 20.305 1.00 97.94 106 VAL A N 1
ATOM 793 C CA . VAL A 1 106 ? -24.060 0.468 19.590 1.00 97.94 106 VAL A CA 1
ATOM 794 C C . VAL A 1 106 ? -24.565 -0.885 19.092 1.00 97.94 106 VAL A C 1
ATOM 796 O O . VAL A 1 106 ? -25.769 -1.128 19.110 1.00 97.94 106 VAL A O 1
ATOM 799 N N . LEU A 1 107 ? -23.657 -1.778 18.697 1.00 97.69 107 LEU A N 1
ATOM 800 C CA . LEU A 1 107 ? -23.974 -3.155 18.308 1.00 97.69 107 LEU A CA 1
ATOM 801 C C . LEU A 1 107 ? -24.329 -4.049 19.508 1.00 97.69 107 LEU A C 1
ATOM 803 O O . LEU A 1 107 ? -24.848 -5.143 19.317 1.00 97.69 107 LEU A O 1
ATOM 807 N N . GLY A 1 108 ? -24.110 -3.574 20.739 1.00 97.81 108 GLY A N 1
ATOM 808 C CA . GLY A 1 108 ? -24.484 -4.279 21.967 1.00 97.81 108 GLY A CA 1
ATOM 809 C C . GLY A 1 108 ? -23.451 -5.293 22.462 1.00 97.81 108 GLY A C 1
ATOM 810 O O . GLY A 1 108 ? -23.749 -6.054 23.381 1.00 97.81 108 GLY A O 1
ATOM 811 N N . ASP A 1 109 ? -22.242 -5.289 21.900 1.00 98.00 109 ASP A N 1
ATOM 812 C CA . ASP A 1 109 ? -21.183 -6.221 22.279 1.00 98.00 109 ASP A CA 1
ATOM 813 C C . ASP A 1 109 ? -20.431 -5.739 23.525 1.00 98.00 109 ASP A C 1
ATOM 815 O O . ASP A 1 109 ? -19.901 -4.629 23.564 1.00 98.00 109 ASP A O 1
ATOM 819 N N . ASP A 1 110 ? -20.280 -6.592 24.542 1.00 98.19 110 ASP A N 1
ATOM 820 C CA . ASP A 1 110 ? -19.461 -6.274 25.725 1.00 98.19 110 ASP A CA 1
ATOM 821 C C . ASP A 1 110 ? -17.971 -6.117 25.381 1.00 98.19 110 ASP A C 1
ATOM 823 O O . ASP A 1 110 ? -17.249 -5.331 26.009 1.00 98.19 110 ASP A O 1
ATOM 827 N N . LYS A 1 111 ? -17.516 -6.878 24.379 1.00 98.62 111 LYS A N 1
ATOM 828 C CA . LYS A 1 111 ? -16.138 -6.940 23.891 1.00 98.62 111 LYS A CA 1
ATOM 829 C C . LYS A 1 111 ? -16.113 -6.978 22.368 1.00 98.62 111 LYS A C 1
ATOM 831 O O . LYS A 1 111 ? -16.877 -7.718 21.764 1.00 98.62 111 LYS A O 1
ATOM 836 N N . LEU A 1 112 ? -15.182 -6.252 21.759 1.00 98.56 112 LEU A N 1
ATOM 837 C CA . LEU A 1 112 ? -14.967 -6.273 20.320 1.00 98.56 112 LEU A CA 1
ATOM 838 C C . LEU A 1 112 ? -14.225 -7.550 19.906 1.00 98.56 112 LEU A C 1
ATOM 840 O O . LEU A 1 112 ? -13.095 -7.799 20.341 1.00 98.56 112 LEU A O 1
ATOM 844 N N . HIS A 1 113 ? -14.852 -8.343 19.040 1.00 97.75 113 HIS A N 1
ATOM 845 C CA . HIS A 1 113 ? -14.202 -9.426 18.308 1.00 97.75 113 HIS A CA 1
ATOM 846 C C . HIS A 1 113 ? -13.708 -8.887 16.964 1.00 97.75 113 HIS A C 1
ATOM 848 O O . HIS A 1 113 ? -14.501 -8.374 16.182 1.00 97.75 113 HIS A O 1
ATOM 854 N N . TYR A 1 114 ? -12.402 -8.963 16.712 1.00 97.69 114 TYR A N 1
ATOM 855 C CA . TYR A 1 114 ? -11.766 -8.217 15.628 1.00 97.69 114 TYR A CA 1
ATOM 856 C C . TYR A 1 114 ? -10.934 -9.107 14.708 1.00 97.69 114 TYR A C 1
ATOM 858 O O . TYR A 1 114 ? -10.188 -9.973 15.167 1.00 97.69 114 TYR A O 1
ATOM 866 N N . PHE A 1 115 ? -11.026 -8.846 13.409 1.00 96.44 115 PHE A N 1
ATOM 867 C CA . PHE A 1 115 ? -10.123 -9.386 12.404 1.00 96.44 115 PHE A CA 1
ATOM 868 C C . PHE A 1 115 ? -9.588 -8.232 11.551 1.00 96.44 115 PHE A C 1
ATOM 870 O O . PHE A 1 115 ? -10.360 -7.533 10.892 1.00 96.44 115 PHE A O 1
ATOM 877 N N . GLY A 1 116 ? -8.276 -8.008 11.610 1.00 96.56 116 GLY A N 1
ATOM 878 C CA . GLY A 1 116 ? -7.586 -6.948 10.879 1.00 96.56 116 GLY A CA 1
ATOM 879 C C . GLY A 1 116 ? -6.520 -7.513 9.955 1.00 96.56 116 GLY A C 1
ATOM 880 O O . GLY A 1 116 ? -5.806 -8.436 10.335 1.00 96.56 116 GLY A O 1
ATOM 881 N N . ILE A 1 117 ? -6.414 -6.924 8.766 1.00 95.94 117 ILE A N 1
ATOM 882 C CA . ILE A 1 117 ? -5.430 -7.277 7.737 1.00 95.94 117 ILE A CA 1
ATOM 883 C C . ILE A 1 117 ? -4.642 -6.016 7.376 1.00 95.94 117 ILE A C 1
ATOM 885 O O . ILE A 1 117 ? -5.267 -4.953 7.226 1.00 95.94 117 ILE A O 1
ATOM 889 N N . SER A 1 118 ? -3.320 -6.128 7.201 1.00 96.56 118 SER A N 1
ATOM 890 C CA . SER A 1 118 ? -2.442 -5.015 6.797 1.00 96.56 118 SER A CA 1
ATOM 891 C C . SER A 1 118 ? -2.592 -3.825 7.763 1.00 96.56 118 SER A C 1
ATOM 893 O O . SER A 1 118 ? -2.607 -4.039 8.967 1.00 96.56 118 SER A O 1
ATOM 895 N N . TYR A 1 119 ? -2.806 -2.584 7.312 1.00 97.44 119 TYR A N 1
ATOM 896 C CA . TYR A 1 119 ? -3.082 -1.431 8.196 1.00 97.44 119 TYR A CA 1
ATOM 897 C C . TYR A 1 119 ? -4.195 -1.687 9.240 1.00 97.44 119 TYR A C 1
ATOM 899 O O . TYR A 1 119 ? -4.177 -1.130 10.337 1.00 97.44 119 TYR A O 1
ATOM 907 N N . GLY A 1 120 ? -5.149 -2.586 8.961 1.00 98.06 120 GLY A N 1
ATOM 908 C CA . GLY A 1 120 ? -6.139 -3.011 9.954 1.00 98.06 120 GLY A CA 1
ATOM 909 C C . GLY A 1 120 ? -5.515 -3.598 11.230 1.00 98.06 120 GLY A C 1
ATOM 910 O O . GLY A 1 120 ? -6.102 -3.501 12.304 1.00 98.06 120 GLY A O 1
ATOM 911 N N . THR A 1 121 ? -4.313 -4.169 11.161 1.00 98.50 121 THR A N 1
ATOM 912 C CA . THR A 1 121 ? -3.593 -4.647 12.346 1.00 98.50 121 THR A CA 1
ATOM 913 C C . THR A 1 121 ? -3.105 -3.503 13.221 1.00 98.50 121 THR A C 1
ATOM 915 O O . THR A 1 121 ? -3.189 -3.613 14.441 1.00 98.50 121 THR A O 1
ATOM 918 N N . GLU A 1 122 ? -2.649 -2.395 12.625 1.00 97.81 122 GLU A N 1
ATOM 919 C CA . GLU A 1 122 ? -2.316 -1.175 13.369 1.00 97.81 122 GLU A CA 1
ATOM 920 C C . GLU A 1 122 ? -3.573 -0.635 14.052 1.00 97.81 122 GLU A C 1
ATOM 922 O O . GLU A 1 122 ? -3.586 -0.436 15.265 1.00 97.81 122 GLU A O 1
ATOM 927 N N . LEU A 1 123 ? -4.668 -0.490 13.299 1.00 98.50 123 LEU A N 1
ATOM 928 C CA . LEU A 1 123 ? -5.941 0.001 13.821 1.00 98.50 123 LEU A CA 1
ATOM 929 C C . LEU A 1 123 ? -6.452 -0.838 15.002 1.00 98.50 123 LEU A C 1
ATOM 931 O O . LEU A 1 123 ? -6.801 -0.296 16.055 1.00 98.50 123 LEU A O 1
ATOM 935 N N . GLY A 1 124 ? -6.472 -2.163 14.862 1.00 98.38 124 GLY A N 1
ATOM 936 C CA . GLY A 1 124 ? -6.893 -3.045 15.946 1.00 98.38 124 GLY A CA 1
ATOM 937 C C . GLY A 1 124 ? -5.892 -3.111 17.108 1.00 98.38 124 GLY A C 1
ATOM 938 O O . GLY A 1 124 ? -6.311 -3.252 18.257 1.00 98.38 124 GLY A O 1
ATOM 939 N N . GLY A 1 125 ? -4.593 -2.940 16.849 1.00 98.06 125 GLY A N 1
ATOM 940 C CA . GLY A 1 125 ? -3.566 -2.796 17.884 1.00 98.06 125 GLY A CA 1
ATOM 941 C C . GLY A 1 125 ? -3.753 -1.522 18.713 1.00 98.06 125 GLY A C 1
ATOM 942 O O . GLY A 1 125 ? -3.743 -1.575 19.944 1.00 98.06 125 GLY A O 1
ATOM 943 N N . VAL A 1 126 ? -4.023 -0.390 18.058 1.00 98.38 126 VAL A N 1
ATOM 944 C CA . VAL A 1 126 ? -4.353 0.882 18.718 1.00 98.38 126 VAL A CA 1
ATOM 945 C C . VAL A 1 126 ? -5.648 0.757 19.522 1.00 98.38 126 VAL A C 1
ATOM 947 O O . VAL A 1 126 ? -5.692 1.202 20.669 1.00 98.38 126 VAL A O 1
ATOM 950 N N . TYR A 1 127 ? -6.681 0.093 18.988 1.00 98.75 127 TYR A N 1
ATOM 951 C CA . TYR A 1 127 ? -7.900 -0.208 19.750 1.00 98.75 127 TYR A CA 1
ATOM 952 C C . TYR A 1 127 ? -7.592 -1.005 21.022 1.00 98.75 127 TYR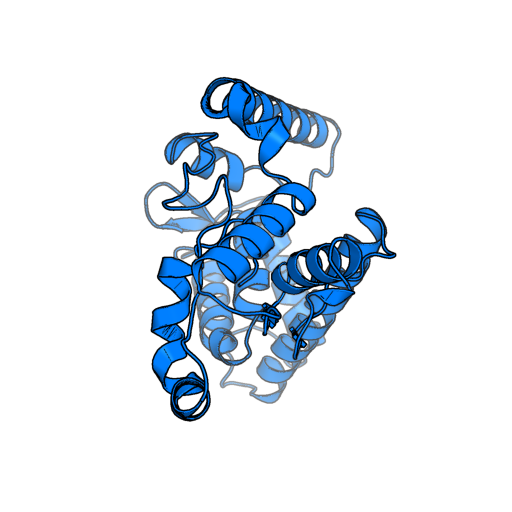 A C 1
ATOM 954 O O . TYR A 1 127 ? -8.025 -0.625 22.110 1.00 98.75 127 TYR A O 1
ATOM 962 N N . ALA A 1 128 ? -6.811 -2.081 20.903 1.00 98.38 128 ALA A N 1
ATOM 963 C CA . ALA A 1 128 ? -6.450 -2.925 22.035 1.00 98.38 128 ALA A CA 1
ATOM 964 C C . ALA A 1 128 ? -5.615 -2.184 23.088 1.00 98.38 128 ALA A C 1
ATOM 966 O O . ALA A 1 128 ? -5.756 -2.454 24.279 1.00 98.38 128 ALA A O 1
ATOM 967 N N . HIS A 1 129 ? -4.784 -1.229 22.667 1.00 98.00 129 HIS A N 1
ATOM 968 C CA . HIS A 1 129 ? -4.032 -0.370 23.576 1.00 98.00 129 HIS A CA 1
ATOM 969 C C . HIS A 1 129 ? -4.932 0.624 24.325 1.00 98.00 129 HIS A C 1
ATOM 971 O O . HIS A 1 129 ? -4.772 0.814 25.529 1.00 98.00 129 HIS A O 1
ATOM 977 N N . LEU A 1 130 ? -5.886 1.253 23.630 1.00 98.62 130 LEU A N 1
ATOM 978 C CA . LEU A 1 130 ? -6.791 2.247 24.219 1.00 98.62 130 LEU A CA 1
ATOM 979 C C . LEU A 1 130 ? -7.878 1.619 25.103 1.00 98.62 130 LEU A C 1
ATOM 981 O O . LEU A 1 130 ? -8.270 2.216 26.106 1.00 98.62 130 LEU A O 1
ATOM 985 N N . PHE A 1 131 ? -8.369 0.431 24.739 1.00 98.75 131 PHE A N 1
ATOM 986 C CA . PHE A 1 131 ? -9.509 -0.233 25.378 1.00 98.75 131 PHE A CA 1
ATOM 987 C C . PHE A 1 131 ? -9.222 -1.711 25.707 1.00 98.75 131 PHE A C 1
ATOM 989 O O . PHE A 1 131 ? -9.988 -2.590 25.300 1.00 98.75 131 PHE A O 1
ATOM 996 N N . PRO A 1 132 ? -8.156 -2.031 26.464 1.00 98.56 132 PRO A N 1
ATOM 997 C CA . PRO A 1 132 ? -7.706 -3.414 26.664 1.00 98.56 132 PRO A CA 1
ATOM 998 C C . PRO A 1 132 ? -8.787 -4.323 27.271 1.00 98.56 132 PRO A C 1
ATOM 1000 O O . PRO A 1 132 ? -8.953 -5.469 26.853 1.00 98.56 132 PRO A O 1
ATOM 1003 N N . ASP A 1 133 ? -9.605 -3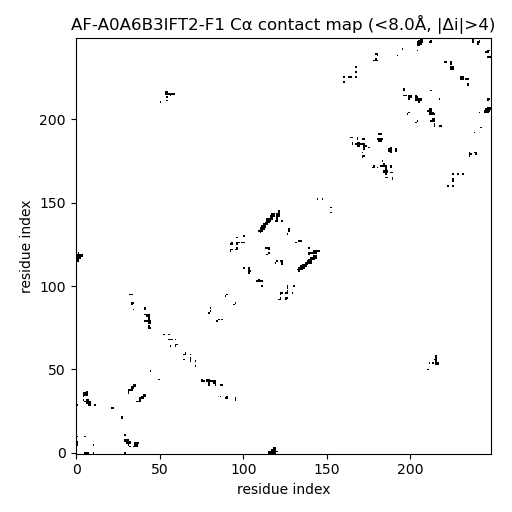.797 28.187 1.00 98.56 133 ASP A N 1
ATOM 1004 C CA . ASP A 1 133 ? -10.687 -4.552 28.835 1.00 98.56 133 ASP A CA 1
ATOM 1005 C C . ASP A 1 133 ? -11.875 -4.853 27.904 1.00 98.56 133 ASP A C 1
ATOM 1007 O O . ASP A 1 133 ? -12.721 -5.702 28.211 1.00 98.56 133 ASP A O 1
ATOM 1011 N N . LYS A 1 134 ? -11.943 -4.175 26.752 1.00 98.75 134 LYS A N 1
ATOM 1012 C CA . LYS A 1 134 ? -12.988 -4.327 25.732 1.00 98.75 134 LYS A CA 1
ATOM 1013 C C . LYS A 1 134 ? -12.560 -5.211 24.569 1.00 98.75 134 LYS A C 1
ATOM 1015 O O . LYS A 1 134 ? -13.341 -5.401 23.644 1.00 98.75 134 LYS A O 1
ATOM 1020 N N . VAL A 1 135 ? -11.373 -5.812 24.617 1.00 98.62 135 VAL A N 1
ATOM 1021 C CA . VAL A 1 135 ? -10.922 -6.745 23.580 1.00 98.62 135 VAL A CA 1
ATOM 1022 C C . VAL A 1 135 ? -11.448 -8.155 23.856 1.00 98.62 135 VAL A C 1
ATOM 1024 O O . VAL A 1 135 ? -11.314 -8.704 24.960 1.00 98.62 135 VAL A O 1
ATOM 1027 N N . GLY A 1 136 ? -12.085 -8.732 22.838 1.00 98.06 136 GLY A N 1
ATOM 1028 C CA . GLY A 1 136 ? -12.507 -10.125 22.773 1.00 98.06 136 GLY A CA 1
ATOM 1029 C C . GLY A 1 136 ? -11.452 -10.994 22.092 1.00 98.06 136 GLY A C 1
ATOM 1030 O O . GLY A 1 136 ? -10.277 -10.979 22.444 1.00 98.06 136 GLY A O 1
ATOM 1031 N N . ARG A 1 137 ? -11.884 -11.788 21.112 1.00 97.56 137 ARG A N 1
ATOM 1032 C CA . ARG A 1 137 ? -10.968 -12.537 20.234 1.00 97.56 137 ARG A CA 1
ATOM 1033 C C . ARG A 1 137 ? -10.473 -11.589 19.148 1.00 97.56 137 ARG A C 1
ATOM 1035 O O . ARG A 1 137 ? -11.308 -10.975 18.491 1.00 97.56 137 ARG A O 1
ATOM 1042 N N . ALA A 1 138 ? -9.163 -11.505 18.957 1.00 97.62 138 ALA A N 1
ATOM 1043 C CA . ALA A 1 138 ? -8.551 -10.675 17.930 1.00 97.62 138 ALA A CA 1
ATOM 1044 C C . ALA A 1 138 ? -7.613 -11.513 17.056 1.00 97.62 138 ALA A C 1
ATOM 1046 O O . ALA A 1 138 ? -6.864 -12.342 17.575 1.00 97.62 138 ALA A O 1
ATOM 1047 N N . VAL A 1 139 ? -7.670 -11.294 15.745 1.00 97.31 139 VAL A N 1
ATOM 1048 C CA . VAL A 1 139 ? -6.733 -11.843 14.760 1.00 97.31 139 VAL A CA 1
ATOM 1049 C C . VAL A 1 139 ? -6.146 -10.682 13.967 1.00 97.31 139 VAL A C 1
ATOM 1051 O O . VAL A 1 139 ? -6.882 -9.814 13.493 1.00 97.31 139 VAL A O 1
ATOM 1054 N N . PHE A 1 140 ? -4.824 -10.685 13.838 1.00 97.88 140 PHE A N 1
ATOM 1055 C CA . PHE A 1 140 ? -4.059 -9.717 13.065 1.00 97.88 140 PHE A CA 1
ATOM 1056 C C . PHE A 1 140 ? -3.261 -10.477 12.013 1.00 97.88 140 PHE A C 1
ATOM 1058 O O . PHE A 1 140 ? -2.446 -11.326 12.369 1.00 97.88 140 PHE A O 1
ATOM 1065 N N . ASP A 1 141 ? -3.528 -10.197 10.746 1.00 96.75 141 ASP A N 1
ATOM 1066 C CA . ASP A 1 141 ? -2.901 -10.853 9.603 1.00 96.75 141 ASP A CA 1
ATOM 1067 C C . ASP A 1 141 ? -2.108 -9.832 8.774 1.00 96.75 141 ASP A C 1
ATOM 1069 O O . ASP A 1 141 ? -2.588 -8.723 8.539 1.00 96.75 141 ASP A O 1
ATOM 1073 N N . ALA A 1 142 ? -0.885 -10.188 8.374 1.00 95.62 142 ALA A N 1
ATOM 1074 C CA . ALA A 1 142 ? 0.107 -9.274 7.790 1.00 95.62 142 ALA A CA 1
ATOM 1075 C C . ALA A 1 142 ? 0.343 -8.014 8.657 1.00 95.62 142 ALA A C 1
ATOM 1077 O O . ALA A 1 142 ? -0.067 -6.904 8.321 1.00 95.62 142 ALA A O 1
ATOM 1078 N N . VAL A 1 143 ? 0.971 -8.215 9.820 1.00 96.56 143 VAL A N 1
ATOM 1079 C CA . VAL A 1 143 ? 1.061 -7.216 10.894 1.00 96.56 143 VAL A CA 1
ATOM 1080 C C . VAL A 1 143 ? 1.987 -6.046 10.548 1.00 96.56 143 VAL A C 1
ATOM 1082 O O . VAL A 1 143 ? 3.172 -6.242 10.297 1.00 96.56 143 VAL A O 1
ATOM 1085 N N . VAL A 1 144 ? 1.459 -4.825 10.649 1.00 96.44 144 VAL A N 1
ATOM 1086 C CA . VAL A 1 144 ? 2.247 -3.584 10.740 1.00 96.44 144 VAL A CA 1
ATOM 1087 C C . VAL A 1 144 ? 2.981 -3.544 12.084 1.00 96.44 144 VAL A C 1
ATOM 1089 O O . VAL A 1 144 ? 2.338 -3.591 13.135 1.00 96.44 144 VAL A O 1
ATOM 1092 N N . ASP A 1 145 ? 4.314 -3.462 12.058 1.00 94.75 145 ASP A N 1
ATOM 1093 C CA . ASP A 1 145 ? 5.155 -3.400 13.260 1.00 94.75 145 ASP A CA 1
ATOM 1094 C C . ASP A 1 145 ? 5.149 -1.978 13.860 1.00 94.75 145 ASP A C 1
ATOM 1096 O O . ASP A 1 145 ? 5.745 -1.067 13.283 1.00 94.75 145 ASP A O 1
ATOM 1100 N N . PRO A 1 146 ? 4.534 -1.761 15.040 1.00 92.69 146 PRO A N 1
ATOM 1101 C CA . PRO A 1 146 ? 4.428 -0.434 15.644 1.00 92.69 146 PRO A CA 1
ATOM 1102 C C . PRO A 1 146 ? 5.745 0.061 16.265 1.00 92.69 146 PRO A C 1
ATOM 1104 O O . PRO A 1 146 ? 5.776 1.145 16.847 1.00 92.69 146 PRO A O 1
ATOM 1107 N N . THR A 1 147 ? 6.816 -0.739 16.226 1.00 95.12 147 THR A N 1
ATOM 1108 C CA . THR A 1 147 ? 8.134 -0.379 16.772 1.00 95.12 147 THR A CA 1
ATOM 1109 C C . THR A 1 147 ? 9.072 0.230 15.735 1.00 95.12 147 THR A C 1
ATOM 1111 O O . THR A 1 147 ? 10.151 0.698 16.102 1.00 95.12 147 THR A O 1
ATOM 1114 N N . LYS A 1 148 ? 8.676 0.219 14.460 1.00 96.19 148 LYS A N 1
ATOM 1115 C CA . LYS A 1 148 ? 9.457 0.755 13.347 1.00 96.19 148 LYS A CA 1
ATOM 1116 C C . LYS A 1 148 ? 9.064 2.192 13.054 1.00 96.19 148 LYS A C 1
ATOM 1118 O O . LYS A 1 148 ? 7.892 2.555 13.120 1.00 96.19 148 LYS A O 1
ATOM 1123 N N . ASP A 1 149 ? 10.056 3.005 12.717 1.00 96.44 149 ASP A N 1
ATOM 1124 C CA . ASP A 1 149 ? 9.806 4.297 12.084 1.00 96.44 149 ASP A CA 1
ATOM 1125 C C . ASP A 1 149 ? 9.485 4.121 10.586 1.00 96.44 149 ASP A C 1
ATOM 1127 O O . ASP A 1 149 ? 9.429 3.002 10.063 1.00 96.44 149 ASP A O 1
ATOM 1131 N N . ALA A 1 150 ? 9.217 5.234 9.900 1.00 94.00 150 ALA A N 1
ATOM 1132 C CA . ALA A 1 150 ? 8.845 5.217 8.489 1.00 94.00 150 ALA A CA 1
ATOM 1133 C C . ALA A 1 150 ? 9.958 4.638 7.602 1.00 94.00 150 ALA A C 1
ATOM 1135 O O . ALA A 1 150 ? 9.676 3.813 6.741 1.00 94.00 150 ALA A O 1
ATOM 1136 N N . GLU A 1 151 ? 11.218 5.006 7.845 1.00 96.88 151 GLU A N 1
ATOM 1137 C CA . GLU A 1 151 ? 12.360 4.542 7.049 1.00 96.88 151 GLU A CA 1
ATOM 1138 C C . GLU A 1 151 ? 12.584 3.036 7.222 1.00 96.88 151 GLU A C 1
ATOM 1140 O O . GLU A 1 151 ? 12.696 2.295 6.245 1.00 96.88 151 GLU A O 1
ATOM 1145 N N . GLN A 1 152 ? 12.572 2.553 8.465 1.00 97.81 152 GLN A N 1
ATOM 1146 C CA . GLN A 1 152 ? 12.709 1.130 8.768 1.00 97.81 152 GLN A CA 1
ATOM 1147 C C . GLN A 1 152 ? 11.555 0.304 8.196 1.00 97.81 152 GLN A C 1
ATOM 1149 O O . GLN A 1 152 ? 11.777 -0.818 7.737 1.00 97.81 152 GLN A O 1
ATOM 1154 N N . SER A 1 153 ? 10.335 0.846 8.226 1.00 95.88 153 SER A N 1
ATOM 1155 C CA . SER A 1 153 ? 9.161 0.201 7.631 1.00 95.88 153 SER A CA 1
ATOM 1156 C C . SER A 1 153 ? 9.295 0.106 6.113 1.00 95.88 153 SER A C 1
ATOM 1158 O O . SER A 1 153 ? 9.084 -0.972 5.559 1.00 95.88 153 SER A O 1
ATOM 1160 N N . SER A 1 154 ? 9.716 1.188 5.451 1.00 95.81 154 SER A N 1
ATOM 1161 C CA . SER A 1 154 ? 9.960 1.206 4.005 1.00 95.81 154 SER A CA 1
ATOM 1162 C C . SER A 1 154 ? 11.063 0.231 3.597 1.00 95.81 154 SER A C 1
ATOM 1164 O O . SER A 1 154 ? 10.886 -0.521 2.644 1.00 95.81 154 SER A O 1
ATOM 1166 N N . LEU A 1 155 ? 12.167 0.158 4.349 1.00 97.31 155 LEU A N 1
ATOM 1167 C CA . LEU A 1 155 ? 13.239 -0.803 4.071 1.00 97.31 155 LEU A CA 1
ATOM 1168 C C . LEU A 1 155 ? 12.760 -2.254 4.219 1.00 97.31 155 LEU A C 1
ATOM 1170 O O . LEU A 1 155 ? 13.070 -3.098 3.379 1.00 97.31 155 LEU A O 1
ATOM 1174 N N . GLY A 1 156 ? 11.987 -2.551 5.267 1.00 96.94 156 GLY A N 1
ATOM 1175 C CA . GLY A 1 156 ? 11.394 -3.877 5.453 1.00 96.94 156 GLY A CA 1
ATOM 1176 C C . GLY A 1 156 ? 10.415 -4.241 4.333 1.00 96.94 156 GLY A C 1
ATOM 1177 O O . GLY A 1 156 ? 10.409 -5.379 3.866 1.00 96.94 156 GLY A O 1
ATOM 1178 N N . GLN A 1 157 ? 9.627 -3.273 3.863 1.00 96.50 157 GLN A N 1
ATOM 1179 C CA . GLN A 1 157 ? 8.724 -3.455 2.728 1.00 96.50 157 GLN A CA 1
ATOM 1180 C C . GLN A 1 157 ? 9.497 -3.718 1.427 1.00 96.50 157 GLN A C 1
ATOM 1182 O O . GLN A 1 157 ? 9.164 -4.669 0.722 1.00 96.50 157 GLN A O 1
ATOM 1187 N N . ALA A 1 158 ? 10.558 -2.955 1.146 1.00 97.38 158 ALA A N 1
ATOM 1188 C CA . ALA A 1 158 ? 11.413 -3.158 -0.025 1.00 97.38 158 ALA A CA 1
ATOM 1189 C C . ALA A 1 158 ? 12.041 -4.562 -0.041 1.00 97.38 158 ALA A C 1
ATOM 1191 O O . ALA A 1 158 ? 12.010 -5.243 -1.060 1.00 97.38 158 ALA A O 1
ATOM 1192 N N . GLN A 1 159 ? 12.525 -5.048 1.107 1.00 98.19 159 GLN A N 1
ATOM 1193 C CA . GLN A 1 159 ? 13.027 -6.422 1.240 1.00 98.19 159 GLN A CA 1
ATOM 1194 C C . GLN A 1 159 ? 11.944 -7.475 0.962 1.00 98.19 159 GLN A C 1
ATOM 1196 O O . GLN A 1 159 ? 12.222 -8.501 0.344 1.00 98.19 159 GLN A O 1
ATOM 1201 N N . GLY A 1 160 ? 10.712 -7.231 1.418 1.00 97.94 160 GLY A N 1
ATOM 1202 C CA . GLY A 1 160 ? 9.575 -8.112 1.159 1.00 97.94 160 GLY A CA 1
ATOM 1203 C C . GLY A 1 160 ? 9.201 -8.174 -0.323 1.00 97.94 160 GLY A C 1
ATOM 1204 O O . GLY A 1 160 ? 9.000 -9.268 -0.850 1.00 97.94 160 GLY A O 1
ATOM 1205 N N . PHE A 1 161 ? 9.156 -7.023 -1.000 1.00 98.38 161 PHE A N 1
ATOM 1206 C CA . PHE A 1 161 ? 8.898 -6.968 -2.439 1.00 98.38 161 PHE A CA 1
ATOM 1207 C C . PHE A 1 161 ? 10.029 -7.576 -3.256 1.00 98.38 161 PHE A C 1
ATOM 1209 O O . PHE A 1 161 ? 9.727 -8.342 -4.162 1.00 98.38 161 PHE A O 1
ATOM 1216 N N . GLN A 1 162 ? 11.296 -7.338 -2.901 1.00 98.44 162 GLN A N 1
ATOM 1217 C CA . GLN A 1 162 ? 12.419 -8.006 -3.562 1.00 98.44 162 GLN A CA 1
ATOM 1218 C C . GLN A 1 162 ? 12.292 -9.527 -3.435 1.00 98.44 162 GLN A C 1
ATOM 1220 O O . GLN A 1 162 ? 12.378 -10.231 -4.428 1.00 98.44 162 GLN A O 1
ATOM 1225 N N . LEU A 1 163 ? 11.974 -10.055 -2.248 1.00 98.62 163 LEU A N 1
ATOM 1226 C CA . LEU A 1 163 ? 11.755 -11.495 -2.090 1.00 98.62 163 LEU A CA 1
ATOM 1227 C C . LEU A 1 163 ? 10.595 -12.012 -2.961 1.00 98.62 163 LEU A C 1
ATOM 1229 O O . LEU A 1 163 ? 10.673 -13.109 -3.513 1.00 98.62 163 LEU A O 1
ATOM 1233 N N . ALA A 1 164 ? 9.488 -11.273 -3.061 1.00 98.62 164 ALA A N 1
ATOM 1234 C CA . ALA A 1 164 ? 8.371 -11.651 -3.929 1.00 98.62 164 ALA A CA 1
ATOM 1235 C C . ALA A 1 164 ? 8.771 -11.616 -5.413 1.00 98.62 164 ALA A C 1
ATOM 1237 O O . ALA A 1 164 ? 8.413 -12.524 -6.164 1.00 98.62 164 ALA A O 1
ATOM 1238 N N . PHE A 1 165 ? 9.548 -10.609 -5.801 1.00 98.69 165 PHE A N 1
ATOM 1239 C CA . PHE A 1 165 ? 10.088 -10.430 -7.138 1.00 98.69 165 PHE A CA 1
ATOM 1240 C C . PHE A 1 165 ? 11.060 -11.555 -7.514 1.00 98.69 165 PHE A C 1
ATOM 1242 O O . PHE A 1 165 ? 10.839 -12.213 -8.525 1.00 98.69 165 PHE A O 1
ATOM 1249 N N . ASP A 1 166 ? 12.018 -11.895 -6.647 1.00 98.75 166 ASP A N 1
ATOM 1250 C CA . ASP A 1 166 ? 12.932 -13.036 -6.815 1.00 98.75 166 ASP A CA 1
ATOM 1251 C C . ASP A 1 166 ? 12.164 -14.351 -7.036 1.00 98.75 166 ASP A C 1
ATOM 1253 O O . ASP A 1 166 ? 12.560 -15.217 -7.819 1.00 98.75 166 ASP A O 1
ATOM 1257 N N . ASN A 1 167 ? 11.042 -14.528 -6.329 1.00 98.75 167 ASN A N 1
ATOM 1258 C CA . ASN A 1 167 ? 10.192 -15.706 -6.491 1.00 98.75 167 ASN A CA 1
ATOM 1259 C C . ASN A 1 167 ? 9.443 -15.704 -7.831 1.00 98.75 167 ASN A C 1
ATOM 1261 O O . ASN A 1 167 ? 9.279 -16.773 -8.422 1.00 98.75 167 ASN A O 1
ATOM 1265 N N . PHE A 1 168 ? 8.992 -14.540 -8.305 1.00 98.75 168 PHE A N 1
ATOM 1266 C CA . PHE A 1 168 ? 8.358 -14.385 -9.614 1.00 98.75 168 PHE A CA 1
ATOM 1267 C C . PHE A 1 168 ? 9.348 -14.665 -10.750 1.00 98.75 168 PHE A C 1
ATOM 1269 O O . PHE A 1 168 ? 9.070 -15.497 -11.615 1.00 98.75 168 PHE A O 1
ATOM 1276 N N . THR A 1 169 ? 10.527 -14.039 -10.725 1.00 98.75 169 THR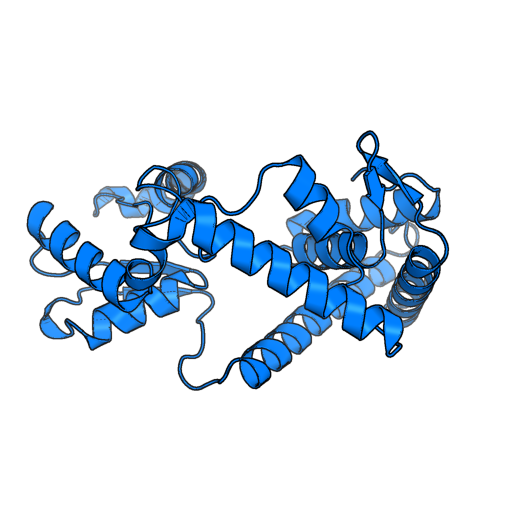 A N 1
ATOM 1277 C CA . THR A 1 169 ? 11.550 -14.215 -11.767 1.00 98.75 169 THR A CA 1
ATOM 1278 C C . THR A 1 169 ? 12.064 -15.650 -11.796 1.00 98.75 169 THR A C 1
ATOM 1280 O O . THR A 1 169 ? 12.237 -16.234 -12.868 1.00 98.75 169 THR A O 1
ATOM 1283 N N . LYS A 1 170 ? 12.213 -16.282 -10.624 1.00 98.69 170 LYS A N 1
ATOM 1284 C CA . LYS A 1 170 ? 12.509 -17.712 -10.525 1.00 98.69 170 LYS A CA 1
ATOM 1285 C C . LYS A 1 170 ? 11.413 -18.586 -11.141 1.00 98.69 170 LYS A C 1
ATOM 1287 O O . LYS A 1 170 ? 11.744 -19.527 -11.855 1.00 98.69 170 LYS A O 1
ATOM 1292 N N . ASP A 1 171 ? 10.141 -18.322 -10.850 1.00 98.50 171 ASP A N 1
ATOM 1293 C CA . ASP A 1 171 ? 9.018 -19.090 -11.407 1.00 98.50 171 ASP A CA 1
ATOM 1294 C C . ASP A 1 171 ? 8.942 -18.962 -12.931 1.00 98.50 171 ASP A C 1
ATOM 1296 O O . ASP A 1 171 ? 8.787 -19.971 -13.617 1.00 98.50 171 ASP A O 1
ATOM 1300 N N . CYS A 1 172 ? 9.130 -17.749 -13.457 1.00 98.44 172 CYS A N 1
ATOM 1301 C CA . CYS A 1 172 ? 9.243 -17.499 -14.891 1.00 98.44 172 CYS A CA 1
ATOM 1302 C C . CYS A 1 172 ? 10.390 -18.309 -15.519 1.00 98.44 172 CYS A C 1
ATOM 1304 O O . CYS A 1 172 ? 10.163 -19.071 -16.458 1.00 98.44 172 CYS A O 1
ATOM 1306 N N . ALA A 1 173 ? 11.598 -18.243 -14.953 1.00 98.31 173 ALA A N 1
ATOM 1307 C CA . ALA A 1 173 ? 12.745 -18.988 -15.470 1.00 98.31 173 ALA A CA 1
ATOM 1308 C C . ALA A 1 173 ? 12.557 -20.517 -15.388 1.00 98.31 173 ALA A C 1
ATOM 1310 O O . ALA A 1 173 ? 12.872 -21.238 -16.335 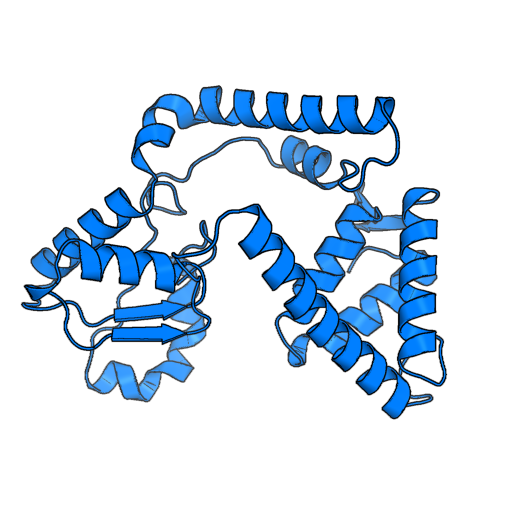1.00 98.31 173 ALA A O 1
ATOM 1311 N N . ASP A 1 174 ? 11.994 -21.032 -14.287 1.00 98.19 174 ASP A N 1
ATOM 1312 C CA . ASP A 1 174 ? 11.712 -22.466 -14.109 1.00 98.19 174 ASP A CA 1
ATOM 1313 C C . ASP A 1 174 ? 10.679 -22.985 -15.138 1.00 98.19 174 ASP A C 1
ATOM 1315 O O . ASP A 1 174 ? 10.655 -24.180 -15.454 1.00 98.19 174 ASP A O 1
ATOM 1319 N N . ARG A 1 175 ? 9.837 -22.094 -15.678 1.00 97.88 175 ARG A N 1
ATOM 1320 C CA . ARG A 1 175 ? 8.859 -22.372 -16.740 1.00 97.88 175 ARG A CA 1
ATOM 1321 C C . ARG A 1 175 ? 9.449 -22.369 -18.157 1.00 97.88 175 ARG A C 1
ATOM 1323 O O . ARG A 1 175 ? 8.775 -22.854 -19.074 1.00 97.88 175 ARG A O 1
ATOM 1330 N N . GLY A 1 176 ? 10.685 -21.900 -18.346 1.00 95.50 176 GLY A N 1
ATOM 1331 C CA . GLY A 1 176 ? 11.382 -21.881 -19.639 1.00 95.50 176 GLY A CA 1
ATOM 1332 C C . GLY A 1 176 ? 10.559 -21.199 -20.736 1.00 95.50 176 GLY A C 1
ATOM 1333 O O . GLY A 1 176 ? 9.945 -20.171 -20.486 1.00 95.50 176 GLY A O 1
ATOM 1334 N N . ASP A 1 177 ? 10.459 -21.826 -21.914 1.00 93.69 177 ASP A N 1
ATOM 1335 C CA . ASP A 1 177 ? 9.744 -21.297 -23.096 1.00 93.69 177 ASP A CA 1
ATOM 1336 C C . ASP A 1 177 ? 8.242 -21.003 -22.881 1.00 93.69 177 ASP A C 1
ATOM 1338 O O . ASP A 1 177 ? 7.572 -20.508 -23.785 1.00 93.69 177 ASP A O 1
ATOM 1342 N N . THR A 1 178 ? 7.674 -21.368 -21.726 1.00 96.56 178 THR A N 1
ATOM 1343 C CA . THR A 1 178 ? 6.290 -21.014 -21.371 1.00 96.56 178 THR A CA 1
ATOM 1344 C C . THR A 1 178 ? 6.170 -19.700 -20.603 1.00 96.56 178 THR A C 1
ATOM 1346 O O . THR A 1 178 ? 5.043 -19.288 -20.343 1.00 96.56 178 THR A O 1
ATOM 1349 N N . CYS A 1 179 ? 7.285 -19.070 -20.221 1.00 97.69 179 CYS A N 1
ATOM 1350 C CA . CYS A 1 179 ? 7.311 -17.678 -19.789 1.00 97.69 179 CYS A CA 1
ATOM 1351 C C . CYS A 1 179 ? 7.657 -16.777 -20.982 1.00 97.69 179 CYS A C 1
ATOM 1353 O O . CYS A 1 179 ? 8.596 -17.075 -21.720 1.00 97.69 179 CYS A O 1
ATOM 1355 N N . ALA A 1 180 ? 6.912 -15.691 -21.171 1.00 96.62 180 ALA A N 1
ATOM 1356 C CA . ALA A 1 180 ? 7.149 -14.726 -22.242 1.00 96.62 180 ALA A CA 1
ATOM 1357 C C . ALA A 1 180 ? 8.388 -13.843 -22.000 1.00 96.62 180 ALA A C 1
ATOM 1359 O O . ALA A 1 180 ? 8.979 -13.342 -22.954 1.00 96.62 180 ALA A O 1
ATOM 1360 N N . LEU A 1 181 ? 8.814 -13.679 -20.740 1.00 97.88 181 LEU A N 1
ATOM 1361 C CA . LEU A 1 181 ? 9.899 -12.758 -20.403 1.00 97.88 181 LEU A CA 1
ATOM 1362 C C . LEU A 1 181 ? 11.283 -13.314 -20.783 1.00 97.88 181 LEU A C 1
ATOM 1364 O O . LEU A 1 181 ? 11.553 -14.500 -20.565 1.00 97.88 181 LEU A O 1
ATOM 1368 N N . PRO A 1 182 ? 12.199 -12.469 -21.285 1.00 96.69 182 PRO A N 1
ATOM 1369 C CA . PRO A 1 182 ? 13.574 -12.865 -21.573 1.00 96.69 182 PRO A CA 1
ATOM 1370 C C . PRO A 1 182 ? 14.362 -13.290 -20.326 1.00 96.69 182 PRO A C 1
ATOM 1372 O O . PRO A 1 182 ? 14.325 -12.629 -19.294 1.00 96.69 182 PRO A O 1
ATOM 1375 N N . GLY A 1 183 ? 15.148 -14.364 -20.460 1.00 97.00 183 GLY A N 1
ATOM 1376 C CA . GLY A 1 183 ? 16.080 -14.849 -19.434 1.00 97.00 183 GLY A CA 1
ATOM 1377 C C . GLY A 1 183 ? 15.976 -16.361 -19.212 1.00 97.00 183 GLY A C 1
ATOM 1378 O O . GLY A 1 183 ? 14.890 -16.930 -19.229 1.00 97.00 183 GLY A O 1
ATOM 1379 N N . ALA A 1 184 ? 17.108 -17.041 -19.014 1.00 96.94 184 ALA A N 1
ATOM 1380 C CA . ALA A 1 184 ? 17.149 -18.481 -18.724 1.00 96.94 184 ALA A CA 1
ATOM 1381 C C . ALA A 1 184 ? 17.249 -18.778 -17.217 1.00 96.94 184 ALA A C 1
ATOM 1383 O O . ALA A 1 184 ? 17.038 -19.911 -16.779 1.00 96.94 184 ALA A O 1
ATOM 1384 N N . THR A 1 185 ? 17.586 -17.773 -16.412 1.00 98.44 185 THR A N 1
ATOM 1385 C CA . THR A 1 185 ? 17.661 -17.840 -14.952 1.00 98.44 185 THR A CA 1
ATOM 1386 C C . THR A 1 185 ? 16.874 -16.694 -14.330 1.00 98.44 185 THR A C 1
ATOM 1388 O O . THR A 1 185 ? 16.692 -15.657 -14.959 1.00 98.44 185 THR A O 1
ATOM 1391 N N . GLY A 1 186 ? 16.446 -16.843 -13.070 1.00 98.25 186 GLY A N 1
ATOM 1392 C CA . GLY A 1 186 ? 15.733 -15.764 -12.375 1.00 98.25 186 GLY A CA 1
ATOM 1393 C C . GLY A 1 186 ? 16.528 -14.452 -12.324 1.00 98.25 186 GLY A C 1
ATOM 1394 O O . GLY A 1 186 ? 15.941 -13.390 -12.464 1.00 98.25 186 GLY A O 1
ATOM 1395 N N . ALA A 1 187 ? 17.860 -14.532 -12.231 1.00 98.62 187 ALA A N 1
ATOM 1396 C CA . ALA A 1 187 ? 18.733 -13.359 -12.260 1.00 98.62 187 ALA A CA 1
ATOM 1397 C C . ALA A 1 187 ? 18.746 -12.657 -13.630 1.00 98.62 187 ALA A C 1
ATOM 1399 O O . ALA A 1 187 ? 18.766 -11.436 -13.682 1.00 98.62 187 ALA A O 1
ATOM 1400 N N . GLU A 1 188 ? 18.708 -13.411 -14.733 1.00 98.69 188 GLU A N 1
ATOM 1401 C CA . GLU A 1 188 ? 18.640 -12.826 -16.081 1.00 98.69 188 GLU A CA 1
ATOM 1402 C C . GLU A 1 188 ? 17.270 -12.184 -16.350 1.00 98.69 188 GLU A C 1
ATOM 1404 O O . GLU A 1 188 ? 17.209 -11.144 -16.997 1.00 98.69 188 GLU A O 1
ATOM 1409 N N . VAL A 1 189 ? 16.181 -12.767 -15.827 1.00 98.69 189 VAL A N 1
ATOM 1410 C CA . VAL A 1 189 ? 14.837 -12.163 -15.903 1.00 98.69 189 VAL A CA 1
ATOM 1411 C C . VAL A 1 189 ? 14.777 -10.880 -15.066 1.00 98.69 189 VAL A C 1
ATOM 1413 O O . VAL A 1 189 ? 14.245 -9.874 -15.519 1.00 98.69 189 VAL A O 1
ATOM 1416 N N . GLU A 1 190 ? 15.343 -10.890 -13.857 1.00 98.56 190 GLU A N 1
ATOM 1417 C CA . GLU A 1 190 ? 15.466 -9.697 -13.008 1.00 98.56 190 GLU A CA 1
ATOM 1418 C C . GLU A 1 190 ? 16.273 -8.583 -13.689 1.00 98.56 190 GLU A C 1
ATOM 1420 O O . GLU A 1 190 ? 15.807 -7.445 -13.735 1.00 98.56 190 GLU A O 1
ATOM 1425 N N . GLU A 1 191 ? 17.441 -8.905 -14.252 1.00 98.69 191 GLU A N 1
ATOM 1426 C CA . GLU A 1 191 ? 18.280 -7.946 -14.981 1.00 98.69 191 GLU A CA 1
ATOM 1427 C C . GLU A 1 191 ? 17.530 -7.351 -16.178 1.00 98.69 191 GLU A C 1
ATOM 1429 O O . GLU A 1 191 ? 17.535 -6.136 -16.362 1.00 98.69 191 GLU A O 1
ATOM 1434 N N . TRP A 1 192 ? 16.799 -8.179 -16.932 1.00 98.69 192 TRP A N 1
ATOM 1435 C CA . TRP A 1 192 ? 15.979 -7.697 -18.041 1.00 98.69 192 TRP A CA 1
ATOM 1436 C C . TRP A 1 192 ? 14.878 -6.725 -17.585 1.00 98.69 192 TRP A C 1
ATOM 1438 O O . TRP A 1 192 ? 14.700 -5.678 -18.206 1.00 98.69 192 TRP A O 1
ATOM 1448 N N . ILE A 1 193 ? 14.168 -7.017 -16.487 1.00 98.62 193 ILE A N 1
ATOM 1449 C CA . ILE A 1 193 ? 13.139 -6.109 -15.945 1.00 98.62 193 ILE A CA 1
ATOM 1450 C C . ILE A 1 193 ? 13.773 -4.793 -15.471 1.00 98.62 193 ILE A C 1
ATOM 1452 O O . ILE A 1 193 ? 13.209 -3.724 -15.704 1.00 98.62 193 ILE A O 1
ATOM 1456 N N . ALA A 1 194 ? 14.944 -4.844 -14.832 1.00 98.19 194 ALA A N 1
ATOM 1457 C CA . ALA A 1 194 ? 15.657 -3.645 -14.396 1.00 98.19 194 ALA A CA 1
ATOM 1458 C C . ALA A 1 194 ? 16.078 -2.763 -15.587 1.00 98.19 194 ALA A C 1
ATOM 1460 O O . ALA A 1 194 ? 15.849 -1.551 -15.572 1.00 98.19 194 ALA A O 1
ATOM 1461 N N . ASP A 1 195 ? 16.621 -3.369 -16.645 1.00 98.31 195 ASP A N 1
ATOM 1462 C CA . ASP A 1 195 ? 16.971 -2.673 -17.887 1.00 98.31 195 ASP A CA 1
ATOM 1463 C C . ASP A 1 195 ? 15.735 -2.084 -18.580 1.00 98.31 195 ASP A C 1
ATOM 1465 O O . ASP A 1 195 ? 15.777 -0.961 -19.093 1.00 98.31 195 ASP A O 1
ATOM 1469 N N . PHE A 1 196 ? 14.615 -2.812 -18.568 1.00 98.31 196 PHE A N 1
ATOM 1470 C CA . PHE A 1 196 ? 13.339 -2.339 -19.096 1.00 98.31 196 PHE A CA 1
ATOM 1471 C C . PHE A 1 196 ? 12.830 -1.103 -18.336 1.00 98.31 196 PHE A C 1
ATOM 1473 O O . PHE A 1 196 ? 12.472 -0.102 -18.959 1.00 98.31 196 PHE A O 1
ATOM 1480 N N . LEU A 1 197 ? 12.876 -1.112 -17.002 1.00 97.75 197 LEU A N 1
ATOM 1481 C CA . LEU A 1 197 ? 12.512 0.051 -16.185 1.00 97.75 197 LEU A CA 1
ATOM 1482 C C . LEU A 1 197 ? 13.420 1.260 -16.469 1.00 97.75 197 LEU A C 1
ATOM 1484 O O . LEU A 1 197 ? 12.919 2.373 -16.622 1.00 97.75 197 LEU A O 1
ATOM 1488 N N . ALA A 1 198 ? 14.732 1.053 -16.622 1.00 96.50 198 ALA A N 1
ATOM 1489 C CA . ALA A 1 198 ? 15.683 2.113 -16.987 1.00 96.50 198 ALA A CA 1
ATOM 1490 C C . ALA A 1 198 ? 15.493 2.644 -18.425 1.00 96.50 198 ALA A C 1
ATOM 1492 O O . ALA A 1 198 ? 15.916 3.758 -18.755 1.00 96.50 198 ALA A O 1
ATOM 1493 N N . LYS A 1 199 ? 14.882 1.850 -19.313 1.00 97.00 199 LYS A N 1
ATOM 1494 C CA . LYS A 1 199 ? 14.452 2.295 -20.645 1.00 97.00 199 LYS A CA 1
ATOM 1495 C C . LYS A 1 199 ? 13.192 3.154 -20.546 1.00 97.00 199 LYS A C 1
ATOM 1497 O O . LY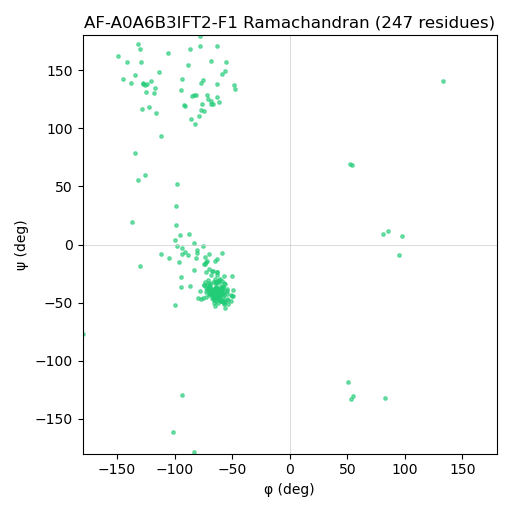S A 1 199 ? 13.182 4.226 -21.143 1.00 97.00 199 LYS A O 1
ATOM 1502 N N . LEU A 1 200 ? 12.185 2.735 -19.773 1.00 96.56 200 LEU A N 1
ATOM 1503 C CA . LEU A 1 200 ? 10.935 3.489 -19.580 1.00 96.56 200 LEU A CA 1
ATOM 1504 C C . LEU A 1 200 ? 11.142 4.874 -18.963 1.00 96.56 200 LEU A C 1
ATOM 1506 O O . LEU A 1 200 ? 10.371 5.786 -19.240 1.00 96.56 200 LEU A O 1
ATOM 1510 N N . GLU A 1 201 ? 12.176 5.041 -18.145 1.00 93.75 201 GLU A N 1
ATOM 1511 C CA . GLU A 1 201 ? 12.576 6.341 -17.598 1.00 93.75 201 GLU A CA 1
ATOM 1512 C C . GLU A 1 201 ? 12.911 7.355 -18.709 1.00 93.75 201 GLU A C 1
ATOM 1514 O O . GLU A 1 201 ? 12.561 8.530 -18.635 1.00 93.75 201 GLU A O 1
ATOM 1519 N N . LYS A 1 202 ? 13.543 6.888 -19.792 1.00 93.50 202 LYS A N 1
ATOM 1520 C CA . LYS A 1 202 ? 13.999 7.728 -20.914 1.00 93.50 202 LYS A CA 1
ATOM 1521 C C . LYS A 1 202 ? 12.988 7.782 -22.050 1.00 93.50 202 LYS A C 1
ATOM 1523 O O . LYS A 1 202 ? 12.855 8.806 -22.718 1.00 93.50 202 LYS A O 1
ATOM 1528 N N . GLU A 1 203 ? 12.327 6.659 -22.297 1.00 95.69 203 GLU A N 1
ATOM 1529 C CA . GLU A 1 203 ? 11.393 6.440 -23.396 1.00 95.69 203 GLU A CA 1
ATOM 1530 C C . GLU A 1 203 ? 10.135 5.729 -22.861 1.00 95.69 203 GLU A C 1
ATOM 1532 O O . GLU A 1 203 ? 10.004 4.512 -23.022 1.00 95.69 203 GLU A O 1
ATOM 1537 N N . PRO A 1 204 ? 9.210 6.467 -22.210 1.00 95.94 204 PRO A N 1
ATOM 1538 C CA . PRO A 1 204 ? 7.907 5.933 -21.825 1.00 95.94 204 PRO A CA 1
ATOM 1539 C C . PRO A 1 204 ? 7.151 5.380 -23.037 1.00 95.94 204 PRO A C 1
ATOM 1541 O O . PRO A 1 204 ? 7.283 5.901 -24.149 1.00 95.94 204 PRO A O 1
ATOM 1544 N N . VAL A 1 205 ? 6.325 4.358 -22.816 1.00 96.88 205 VAL A N 1
ATOM 1545 C CA . VAL A 1 205 ? 5.503 3.738 -23.872 1.00 96.88 205 VAL A CA 1
ATOM 1546 C C . VAL A 1 205 ? 4.034 4.137 -23.749 1.00 96.88 205 VAL A C 1
ATOM 1548 O O . VAL A 1 205 ? 3.606 4.657 -22.716 1.00 96.88 205 VAL A O 1
ATOM 1551 N N . ASP A 1 206 ? 3.254 3.907 -24.805 1.00 96.75 206 ASP A N 1
ATOM 1552 C CA . ASP A 1 206 ? 1.834 4.256 -24.830 1.00 96.75 206 ASP A CA 1
ATOM 1553 C C . ASP A 1 206 ? 1.071 3.452 -23.769 1.00 96.75 206 ASP A C 1
ATOM 1555 O O . ASP A 1 206 ? 1.162 2.226 -23.711 1.00 96.75 206 ASP A O 1
ATOM 1559 N N . GLY A 1 207 ? 0.321 4.146 -22.914 1.00 94.62 207 GLY A N 1
ATOM 1560 C CA . GLY A 1 207 ? -0.521 3.544 -21.889 1.00 94.62 207 GLY A CA 1
ATOM 1561 C C . GLY A 1 207 ? -1.995 3.516 -22.289 1.00 94.62 207 GLY A C 1
ATOM 1562 O O . GLY A 1 207 ? -2.380 3.663 -23.450 1.00 94.62 207 GLY A O 1
ATOM 1563 N N . LEU A 1 208 ? -2.872 3.344 -21.300 1.00 91.19 208 LEU A N 1
ATOM 1564 C CA . LEU A 1 208 ? -4.313 3.377 -21.543 1.00 91.19 208 LEU A CA 1
ATOM 1565 C C . LEU A 1 208 ? -4.813 4.821 -21.723 1.00 91.19 208 LEU A C 1
ATOM 1567 O O . LEU A 1 208 ? -4.852 5.597 -20.762 1.00 91.19 208 LEU A O 1
ATOM 1571 N N . GLY A 1 209 ? -5.307 5.127 -22.925 1.00 89.81 209 GLY A N 1
ATOM 1572 C CA . GLY A 1 209 ? -5.871 6.431 -23.281 1.00 89.81 209 GLY A CA 1
ATOM 1573 C C . GLY A 1 209 ? -4.780 7.427 -23.664 1.00 89.81 209 GLY A C 1
ATOM 1574 O O . GLY A 1 209 ? -3.902 7.093 -24.446 1.00 89.81 209 GLY A O 1
ATOM 1575 N N . ASP A 1 210 ? -4.836 8.636 -23.102 1.00 88.88 210 ASP A N 1
ATOM 1576 C CA . ASP A 1 210 ? -3.813 9.677 -23.305 1.00 88.88 210 ASP A CA 1
ATOM 1577 C C . ASP A 1 210 ? -2.651 9.571 -22.291 1.00 88.88 210 ASP A C 1
ATOM 1579 O O . ASP A 1 210 ? -1.829 10.481 -22.180 1.00 88.88 210 ASP A O 1
ATOM 1583 N N . ARG A 1 211 ? -2.609 8.489 -21.503 1.00 91.75 211 ARG A N 1
ATOM 1584 C CA . ARG A 1 211 ? -1.573 8.237 -20.492 1.00 91.75 211 ARG A CA 1
ATOM 1585 C C . ARG A 1 211 ? -0.397 7.497 -21.113 1.00 91.75 211 ARG A C 1
ATOM 1587 O O . ARG A 1 211 ? -0.575 6.740 -22.063 1.00 91.75 211 ARG A O 1
ATOM 1594 N N . VAL A 1 212 ? 0.777 7.658 -20.518 1.00 95.38 212 VAL A N 1
ATOM 1595 C CA . VAL A 1 212 ? 1.979 6.886 -20.853 1.00 95.38 212 VAL A CA 1
ATOM 1596 C C . VAL A 1 212 ? 2.368 5.991 -19.685 1.00 95.38 212 VAL A C 1
ATOM 1598 O O . VAL A 1 212 ? 2.147 6.349 -18.527 1.00 95.38 212 VAL A O 1
ATOM 1601 N N . LEU A 1 213 ? 2.947 4.831 -19.975 1.00 96.75 213 LEU A N 1
ATOM 1602 C CA . LEU A 1 213 ? 3.559 3.979 -18.965 1.00 96.75 213 LEU A CA 1
ATOM 1603 C C . LEU A 1 213 ? 4.976 4.492 -18.686 1.00 96.75 213 LEU A C 1
ATOM 1605 O O . LEU A 1 213 ? 5.893 4.291 -19.482 1.00 96.75 213 LEU A O 1
ATOM 1609 N N . THR A 1 214 ? 5.141 5.172 -17.554 1.00 96.06 214 THR A N 1
ATOM 1610 C CA . THR A 1 214 ? 6.442 5.621 -17.038 1.00 96.06 214 THR A CA 1
ATOM 1611 C C . THR A 1 214 ? 7.106 4.529 -16.197 1.00 96.06 214 THR A C 1
ATOM 1613 O O . THR A 1 214 ? 6.454 3.569 -15.779 1.00 96.06 214 THR A O 1
ATOM 1616 N N . GLN A 1 215 ? 8.391 4.697 -15.871 1.00 96.44 215 GLN A N 1
ATOM 1617 C CA . GLN A 1 215 ? 9.089 3.848 -14.896 1.00 96.44 215 GLN A CA 1
ATOM 1618 C C . GLN A 1 215 ? 8.364 3.808 -13.535 1.00 96.44 215 GLN A C 1
ATOM 1620 O O . GLN A 1 215 ? 8.191 2.726 -12.968 1.00 96.44 215 GLN A O 1
ATOM 1625 N N . THR A 1 216 ? 7.876 4.954 -13.036 1.00 95.38 216 THR A N 1
ATOM 1626 C CA . THR A 1 216 ? 7.071 5.048 -11.800 1.00 95.38 216 THR A CA 1
ATOM 1627 C C . THR A 1 216 ? 5.816 4.173 -11.872 1.00 95.38 216 THR A C 1
ATOM 1629 O O . THR A 1 216 ? 5.531 3.391 -10.956 1.00 95.38 216 THR A O 1
ATOM 1632 N N . LEU A 1 217 ? 5.060 4.271 -12.969 1.00 96.31 217 LEU A N 1
ATOM 1633 C CA . LEU A 1 217 ? 3.823 3.510 -13.146 1.00 96.31 217 LEU A CA 1
ATOM 1634 C C . LEU A 1 217 ? 4.096 2.014 -13.328 1.00 96.31 217 LEU A C 1
ATOM 1636 O O . LEU A 1 217 ? 3.422 1.201 -12.697 1.00 96.31 217 LEU A O 1
ATOM 1640 N N . ALA A 1 218 ? 5.119 1.646 -14.102 1.00 97.38 218 ALA A N 1
ATOM 1641 C CA . ALA A 1 218 ? 5.535 0.255 -14.263 1.00 97.38 218 ALA A CA 1
ATOM 1642 C C . ALA A 1 218 ? 5.980 -0.360 -12.929 1.00 97.38 218 ALA A C 1
ATOM 1644 O O . ALA A 1 218 ? 5.525 -1.443 -12.569 1.00 97.38 218 ALA A O 1
ATOM 1645 N N . THR A 1 219 ? 6.779 0.358 -12.135 1.00 97.06 219 THR A N 1
ATOM 1646 C CA . THR A 1 219 ? 7.186 -0.078 -10.787 1.00 97.06 219 THR A CA 1
ATOM 1647 C C . THR A 1 219 ? 5.972 -0.288 -9.879 1.00 97.06 219 THR A C 1
ATOM 1649 O O . THR A 1 219 ? 5.889 -1.288 -9.162 1.00 97.06 219 THR A O 1
ATOM 1652 N N . THR A 1 220 ? 4.985 0.609 -9.952 1.00 96.25 220 THR A N 1
ATOM 1653 C CA . THR A 1 220 ? 3.721 0.490 -9.209 1.00 96.25 220 THR A CA 1
ATOM 1654 C C . THR A 1 220 ? 2.908 -0.731 -9.654 1.00 96.25 220 THR A C 1
ATOM 1656 O O . THR A 1 220 ? 2.368 -1.452 -8.809 1.00 96.25 220 THR A O 1
ATOM 1659 N N . GLY A 1 221 ? 2.838 -0.997 -10.961 1.00 97.25 221 GLY A N 1
ATOM 1660 C CA . GLY A 1 221 ? 2.177 -2.171 -11.536 1.00 97.25 221 GLY A CA 1
ATOM 1661 C C . GLY A 1 221 ? 2.845 -3.482 -11.114 1.00 97.25 221 GLY A C 1
ATOM 1662 O O . GLY A 1 221 ? 2.164 -4.385 -10.622 1.00 97.25 221 GLY A O 1
ATOM 1663 N N . ILE A 1 222 ? 4.179 -3.549 -11.196 1.00 98.25 222 ILE A N 1
ATOM 1664 C CA . ILE A 1 222 ? 4.982 -4.687 -10.724 1.00 98.25 222 ILE A CA 1
ATOM 1665 C C . ILE A 1 222 ? 4.696 -4.943 -9.243 1.00 98.25 222 ILE A C 1
ATOM 1667 O O . ILE A 1 222 ? 4.277 -6.042 -8.878 1.00 98.25 222 ILE A O 1
ATOM 1671 N N . ALA A 1 223 ? 4.840 -3.928 -8.386 1.00 97.56 223 ALA A N 1
ATOM 1672 C CA . ALA A 1 223 ? 4.570 -4.062 -6.956 1.00 97.56 223 ALA A CA 1
ATOM 1673 C C . ALA A 1 223 ? 3.131 -4.537 -6.693 1.00 97.56 223 ALA A C 1
ATOM 1675 O O . ALA A 1 223 ? 2.918 -5.454 -5.901 1.00 97.56 223 ALA A O 1
ATOM 1676 N N . SER A 1 224 ? 2.144 -3.985 -7.402 1.00 97.19 224 SER A N 1
ATOM 1677 C CA . SER A 1 224 ? 0.736 -4.383 -7.274 1.00 97.19 224 SER A CA 1
ATOM 1678 C C . SER A 1 224 ? 0.513 -5.856 -7.631 1.00 97.19 224 SER A C 1
ATOM 1680 O O . SER A 1 224 ? -0.170 -6.576 -6.900 1.00 97.19 224 SER A O 1
ATOM 1682 N N . ALA A 1 225 ? 1.127 -6.343 -8.710 1.00 98.12 225 ALA A N 1
ATOM 1683 C CA . ALA A 1 225 ? 0.990 -7.731 -9.139 1.00 98.12 225 ALA A CA 1
ATOM 1684 C C . ALA A 1 225 ? 1.768 -8.729 -8.261 1.00 98.12 225 ALA A C 1
ATOM 1686 O O . ALA A 1 225 ? 1.470 -9.925 -8.280 1.00 98.12 225 ALA A O 1
ATOM 1687 N N . LEU A 1 226 ? 2.722 -8.263 -7.449 1.00 98.50 226 LEU A N 1
ATOM 1688 C CA . LEU A 1 226 ? 3.463 -9.093 -6.495 1.00 98.50 226 LEU A CA 1
ATOM 1689 C C . LEU A 1 226 ? 2.705 -9.365 -5.184 1.00 98.50 226 LEU A C 1
ATOM 1691 O O . LEU A 1 226 ? 3.149 -10.201 -4.396 1.00 98.50 226 LEU A O 1
ATOM 1695 N N . TYR A 1 227 ? 1.544 -8.739 -4.951 1.00 96.62 227 TYR A N 1
ATOM 1696 C CA . TYR A 1 227 ? 0.709 -9.024 -3.771 1.00 96.62 227 TYR A CA 1
ATOM 1697 C C . TYR A 1 227 ? 0.173 -10.463 -3.738 1.00 96.62 227 TYR A C 1
ATOM 1699 O O . TYR A 1 227 ? -0.123 -10.982 -2.660 1.00 96.62 227 TYR A O 1
ATOM 1707 N N . SER A 1 228 ? 0.022 -11.112 -4.897 1.00 96.81 228 SER A N 1
ATOM 1708 C CA . SER A 1 228 ? -0.474 -12.483 -5.003 1.00 96.81 228 SER A CA 1
ATOM 1709 C C . SER A 1 228 ? 0.214 -13.238 -6.133 1.00 96.81 228 SER A C 1
ATOM 1711 O O . SER A 1 228 ? 0.424 -12.716 -7.222 1.00 96.81 228 SER A O 1
ATOM 1713 N N . LYS A 1 229 ? 0.484 -14.529 -5.920 1.00 96.81 229 LYS A N 1
ATOM 1714 C CA . LYS A 1 229 ? 0.935 -15.414 -7.003 1.00 96.81 229 LYS A CA 1
ATOM 1715 C C . LYS A 1 229 ? -0.122 -15.563 -8.109 1.00 96.81 229 LYS A C 1
ATOM 1717 O O . LYS A 1 229 ? 0.215 -15.856 -9.251 1.00 96.81 229 LYS A O 1
ATOM 1722 N N . GLU A 1 230 ? -1.396 -15.344 -7.790 1.00 97.31 230 GLU A N 1
ATOM 1723 C CA . GLU A 1 230 ? -2.492 -15.409 -8.765 1.00 97.31 230 GLU A CA 1
ATOM 1724 C C . GLU A 1 230 ? -2.416 -14.296 -9.819 1.00 97.31 230 GLU A C 1
ATOM 1726 O O . GLU A 1 230 ? -2.936 -14.471 -10.918 1.00 97.31 230 GLU A O 1
ATOM 1731 N N . THR A 1 231 ? -1.743 -13.181 -9.516 1.00 97.94 231 THR A N 1
ATOM 1732 C CA . THR A 1 231 ? -1.561 -12.050 -10.437 1.00 97.94 231 THR A CA 1
ATOM 1733 C C . THR A 1 231 ? -0.260 -12.112 -11.238 1.00 97.94 231 THR A C 1
ATOM 1735 O O . THR A 1 231 ? -0.063 -11.290 -12.126 1.00 97.94 231 THR A O 1
ATOM 1738 N N . TRP A 1 232 ? 0.605 -13.107 -11.017 1.00 98.25 232 TRP A N 1
ATOM 1739 C CA . TRP A 1 232 ? 1.843 -13.267 -11.794 1.00 98.25 232 TRP A CA 1
ATOM 1740 C C . TRP A 1 232 ? 1.635 -13.447 -13.305 1.00 98.25 232 TRP A C 1
ATOM 1742 O O . TRP A 1 232 ? 2.415 -12.869 -14.055 1.00 98.25 232 TRP A O 1
ATOM 1752 N N . PRO A 1 233 ? 0.603 -14.166 -13.794 1.00 97.88 233 PRO A N 1
ATOM 1753 C CA . PRO A 1 233 ? 0.342 -14.216 -15.232 1.00 97.88 233 PRO A CA 1
ATOM 1754 C C . PRO A 1 233 ? 0.022 -12.841 -15.836 1.00 97.88 233 PRO A C 1
ATOM 1756 O O . PRO A 1 233 ? 0.386 -12.589 -16.977 1.00 97.88 233 PRO A O 1
ATOM 1759 N N . LEU A 1 234 ? -0.624 -11.947 -15.074 1.00 97.62 234 LEU A N 1
ATOM 1760 C CA . LEU A 1 234 ? -0.885 -10.572 -15.515 1.00 97.62 234 LEU A CA 1
ATOM 1761 C C . LEU A 1 234 ? 0.393 -9.732 -15.509 1.00 97.62 234 LEU A C 1
ATOM 1763 O O . LEU A 1 234 ? 0.588 -8.934 -16.415 1.00 97.62 234 LEU A O 1
ATOM 1767 N N . LEU A 1 235 ? 1.272 -9.937 -14.522 1.00 98.44 235 LEU A N 1
ATOM 1768 C CA . LEU A 1 235 ? 2.584 -9.288 -14.488 1.00 98.44 235 LEU A CA 1
ATOM 1769 C C . LEU A 1 235 ? 3.430 -9.665 -15.706 1.00 98.44 235 LEU A C 1
ATOM 1771 O O . LEU A 1 235 ? 3.996 -8.796 -16.358 1.00 98.44 235 LEU A O 1
ATOM 1775 N N . GLU A 1 236 ? 3.501 -10.960 -16.013 1.00 98.44 236 GLU A N 1
ATOM 1776 C CA . GLU A 1 236 ? 4.197 -11.460 -17.198 1.00 98.44 236 GLU A CA 1
ATOM 1777 C C . GLU A 1 236 ? 3.619 -10.856 -18.479 1.00 98.44 236 GLU A C 1
ATOM 1779 O O . GLU A 1 236 ? 4.375 -10.341 -19.295 1.00 98.44 236 GLU A O 1
ATOM 1784 N N . GLN A 1 237 ? 2.292 -10.876 -18.626 1.00 98.25 237 GLN A N 1
ATOM 1785 C CA . GLN A 1 237 ? 1.623 -10.299 -19.788 1.00 98.25 237 GLN A CA 1
ATOM 1786 C C . GLN A 1 237 ? 1.924 -8.801 -19.931 1.00 98.25 237 GLN A C 1
ATOM 1788 O O . GLN A 1 237 ? 2.303 -8.364 -21.011 1.00 98.25 237 GLN A O 1
ATOM 1793 N N . GLY A 1 238 ? 1.786 -8.024 -18.854 1.00 98.19 238 GLY A N 1
ATOM 1794 C CA . GLY A 1 238 ? 1.992 -6.576 -18.897 1.00 98.19 238 GLY A CA 1
ATOM 1795 C C . GLY A 1 238 ? 3.432 -6.196 -19.237 1.00 98.19 238 GLY A C 1
ATOM 1796 O O . GLY A 1 238 ? 3.653 -5.258 -19.994 1.00 98.19 238 GLY A O 1
ATOM 1797 N N . LEU A 1 239 ? 4.418 -6.945 -18.734 1.00 98.50 239 LEU A N 1
ATOM 1798 C CA . LEU A 1 239 ? 5.829 -6.723 -19.063 1.00 98.50 239 LEU A CA 1
ATOM 1799 C C . LEU A 1 239 ? 6.152 -7.070 -20.528 1.00 98.50 239 LEU A C 1
ATOM 1801 O O . LEU A 1 239 ? 6.884 -6.323 -21.171 1.00 98.50 239 LEU A O 1
ATOM 1805 N N . ASP A 1 240 ? 5.603 -8.167 -21.058 1.00 98.25 240 ASP A N 1
ATOM 1806 C CA . ASP A 1 240 ? 5.775 -8.565 -22.466 1.00 98.25 240 ASP A CA 1
ATOM 1807 C C . ASP A 1 240 ? 5.124 -7.554 -23.430 1.00 98.25 240 ASP A C 1
ATOM 1809 O O . ASP A 1 240 ? 5.762 -7.078 -24.372 1.00 98.25 240 ASP A O 1
ATOM 1813 N N . GLU A 1 241 ? 3.877 -7.154 -23.155 1.00 98.12 241 GLU A N 1
ATOM 1814 C CA . GLU A 1 241 ? 3.153 -6.148 -23.945 1.00 98.12 241 GLU A CA 1
ATOM 1815 C C . GLU A 1 241 ? 3.877 -4.793 -23.922 1.00 98.12 241 GLU A C 1
ATOM 1817 O O . GLU A 1 241 ? 4.081 -4.170 -24.971 1.00 98.12 241 GLU A O 1
ATOM 1822 N N . ALA A 1 242 ? 4.343 -4.362 -22.747 1.00 97.69 242 ALA A N 1
ATOM 1823 C CA . ALA A 1 242 ? 5.008 -3.077 -22.593 1.00 97.69 242 ALA A CA 1
ATOM 1824 C C . ALA A 1 242 ? 6.397 -3.032 -23.253 1.00 97.69 242 ALA A C 1
ATOM 1826 O O . ALA A 1 242 ? 6.760 -1.990 -23.807 1.00 97.69 242 ALA A O 1
ATOM 1827 N N . ASP A 1 243 ? 7.156 -4.135 -23.290 1.00 96.50 243 ASP A N 1
ATOM 1828 C CA . ASP A 1 243 ? 8.391 -4.209 -24.094 1.00 96.50 243 ASP A CA 1
ATOM 1829 C C . ASP A 1 243 ? 8.102 -4.085 -25.600 1.00 96.50 243 ASP A C 1
ATOM 1831 O O . ASP A 1 243 ? 8.859 -3.447 -26.341 1.00 96.50 243 ASP A O 1
ATOM 1835 N N . GLY A 1 244 ? 6.948 -4.601 -26.037 1.00 95.88 244 GLY A N 1
ATOM 1836 C CA . GLY A 1 244 ? 6.390 -4.404 -27.377 1.00 95.88 244 GLY A CA 1
ATOM 1837 C C . GLY A 1 244 ? 5.871 -2.988 -27.665 1.00 95.88 244 GLY A C 1
ATOM 1838 O O . GLY A 1 244 ? 5.570 -2.681 -28.822 1.00 95.88 244 GLY A O 1
ATOM 1839 N N . GLY A 1 245 ? 5.807 -2.115 -26.654 1.00 96.25 245 GLY A N 1
ATOM 1840 C CA . GLY A 1 245 ? 5.331 -0.733 -26.753 1.00 96.25 245 GLY A CA 1
ATOM 1841 C C . GLY A 1 245 ? 3.873 -0.512 -26.336 1.00 96.25 245 GLY A C 1
ATOM 1842 O O . GLY A 1 245 ? 3.374 0.596 -26.523 1.00 96.25 245 GLY A O 1
ATOM 1843 N N . GLU A 1 246 ? 3.195 -1.519 -25.776 1.00 96.25 246 GLU A N 1
ATOM 1844 C CA . GLU A 1 246 ? 1.804 -1.439 -25.306 1.00 96.25 246 GLU A CA 1
ATOM 1845 C C . GLU A 1 246 ? 1.736 -1.547 -23.770 1.00 96.25 246 GLU A C 1
ATOM 1847 O O . GLU A 1 246 ? 1.675 -2.628 -23.201 1.00 96.25 246 GLU A O 1
ATOM 1852 N N . GLY A 1 247 ? 1.733 -0.411 -23.072 1.00 95.44 247 GLY A N 1
ATOM 1853 C CA . GLY A 1 247 ? 1.732 -0.322 -21.604 1.00 95.44 247 GLY A CA 1
ATOM 1854 C C . GLY A 1 247 ? 0.354 -0.083 -20.981 1.00 95.44 247 GLY A C 1
ATOM 1855 O O . GLY A 1 247 ? 0.233 0.676 -20.018 1.00 95.44 247 GLY A O 1
ATOM 1856 N N . ALA A 1 248 ? -0.712 -0.622 -21.578 1.00 93.62 248 ALA A N 1
ATOM 1857 C CA . ALA A 1 248 ? -2.086 -0.348 -21.147 1.00 93.62 248 ALA A CA 1
ATOM 1858 C C . ALA A 1 248 ? -2.573 -1.217 -19.971 1.00 93.62 248 ALA A C 1
ATOM 1860 O O . ALA A 1 248 ? -3.546 -0.826 -19.313 1.00 93.62 248 ALA A O 1
ATOM 1861 N N . LEU A 1 249 ? -1.944 -2.377 -19.754 1.00 90.06 249 LEU A N 1
ATOM 1862 C CA . LEU A 1 249 ? -2.244 -3.343 -18.691 1.00 90.06 249 LEU A CA 1
ATOM 1863 C C . LEU A 1 249 ? -1.487 -3.010 -17.400 1.00 90.06 249 LEU A C 1
ATOM 1865 O O . LEU A 1 249 ? -2.142 -3.064 -16.332 1.00 90.06 249 LEU A O 1
#

Nearest PDB structures (foldseek):
  5uno-assembly1_A  TM=9.391E-01  e=3.589E-14  Mycobacterium tuberculosis H37Rv
  5uoh-assembly1_A  TM=9.353E-01  e=1.549E-13  Mycobacterium tuberculosis H37Rv
  8e19-assembly1_A  TM=8.672E-01  e=3.780E-10  Streptomyces sp. CB03234
  8g5u-assembly4_D  TM=8.598E-01  e=5.226E-08  Streptomyces sp. CB03234
  6ty7-assembly1_A  TM=4.500E-01  e=1.206E-02  synthetic construct

Radius of gyration: 21.31 Å; Cα contacts (8 Å, |Δi|>4): 295; chains: 1; bounding box: 44×46×56 Å

Sequence (249 aa):
FGGPGASGVATLPAFGADYDKLRTRYDLVSFDPRGVGRSEGVECADDAQLDALYQEDSTPDDAAEEKEFVQGQKDFIATCKKNSGPELPYVGTTNAARDMDLMRSVLGDDKLHYFGISYGTELGGVYAHLFPDKVGRAVFDAVVDPTKDAEQSSLGQAQGFQLAFDNFTKDCADRGDTCALPGATGAEVEEWIADFLAKLEKEPVDGLGDRVLTQTLATTGIASALYSKETWPLLEQGLDEADGGEGAL

Solvent-accessible surface area (backbone atoms only — not comparable to full-atom values): 13582 Å² total; per-residue (Å²): 86,36,64,78,75,46,38,10,62,75,48,52,69,78,47,49,74,84,38,53,72,53,56,76,80,42,85,88,80,68,54,40,49,60,43,12,60,91,36,65,43,67,49,46,72,56,72,71,56,46,56,53,60,57,65,43,71,80,75,57,87,46,77,65,46,44,51,49,43,57,46,53,54,51,52,52,53,50,33,27,48,72,63,30,44,91,53,62,89,60,50,47,59,73,49,43,28,52,49,51,53,51,50,29,56,75,74,68,44,85,40,46,68,46,78,20,34,37,46,20,21,43,37,52,48,49,28,40,70,77,39,56,90,34,53,53,60,74,47,66,41,68,70,57,68,88,87,55,54,71,68,58,46,51,52,53,48,50,54,52,50,50,53,43,46,56,51,50,27,35,50,40,21,77,48,43,94,78,32,86,62,65,48,82,39,30,66,45,28,48,51,48,53,53,53,49,42,62,41,21,67,80,55,54,30,50,22,61,78,97,41,63,29,32,31,48,44,50,53,51,50,51,57,59,28,56,77,37,81,86,34,41,67,56,44,50,48,34,54,49,38,32,75,76,45,45,33,57,113

Secondary structure (DSSP, 8-state):
--SSS--HHHHGGGGTTTTTTGGGTS-----PPTTBTTBT----S-HHHHHHHHHS-SS--SHHHHHHHHHHHHHHHHHHHHHHTTTGGG-SHHHHHHHHHHHHHHHT-SSEEEEEETHHHHHHHHHHHH-GGGEEEEEEES---TT--HHHHHHHHHHHHHHHHHHHHHHHHHTGGGS-SS-SSHHHHHHHHHHHHHHHHHS-EE-STT-EE-HHHHHHHHHHHTT-GGGHHHHHHHHHHHHTTB---